Protein AF-A0A9E0Y436-F1 (afdb_monomer_lite)

Secondary structure (DSSP, 8-state):
--S--HHHHHHHHHHHHHHHHHH-TTSPPEEEE-S-EEHHHHTTPBPPHHHHHHTTPPP---B--GGGGB-TTTTT-GGGB-TTS-EETTEESEEPBPTTSHHHHHHHHHHHHHHHHHT--EEEETTGGGTSTT-TT-HHHHHHHHHHHHHHHHHSSSS--EEEEB-SS--EETTEES-SSEEEE---EEES---TT--EEE--SSSSGGGS-TTTPPPEE-TTS-EESS--EEEE-------S-GGGTTS--SSSSBTTB-HHHHHHHS-HHHHHHHHHHHHHHHHHH-TTEEE-PPP-

Structure (mmCIF, N/CA/C/O backbone):
data_AF-A0A9E0Y436-F1
#
_entry.id   AF-A0A9E0Y436-F1
#
loop_
_atom_site.group_PDB
_atom_site.id
_atom_site.type_symbol
_atom_site.label_atom_id
_atom_site.label_alt_id
_atom_site.label_comp_id
_atom_site.label_asym_id
_atom_site.label_entity_id
_atom_site.label_seq_id
_atom_site.pdbx_PDB_ins_code
_atom_site.Cartn_x
_atom_site.Cartn_y
_atom_site.Cartn_z
_atom_site.occupancy
_atom_site.B_iso_or_equiv
_atom_site.auth_seq_id
_atom_site.auth_comp_id
_atom_site.auth_asym_id
_atom_site.auth_atom_id
_atom_site.pdbx_PDB_model_num
ATOM 1 N N . MET A 1 1 ? 1.133 8.976 0.990 1.00 47.53 1 MET A N 1
ATOM 2 C CA . MET A 1 1 ? -0.250 9.428 0.713 1.00 47.53 1 MET A CA 1
ATOM 3 C C . MET A 1 1 ? 0.066 10.859 0.458 1.00 47.53 1 MET A C 1
ATOM 5 O O . MET A 1 1 ? 0.474 11.542 1.379 1.00 47.53 1 MET A O 1
ATOM 9 N N . GLY A 1 2 ? 0.263 11.156 -0.822 1.00 42.97 2 GLY A N 1
ATOM 10 C CA . GLY A 1 2 ? 1.186 12.197 -1.239 1.00 42.97 2 GLY A CA 1
ATOM 11 C C . GLY A 1 2 ? 0.485 13.391 -1.807 1.00 42.97 2 GLY A C 1
ATOM 12 O O . GLY A 1 2 ? 0.106 13.324 -2.963 1.00 42.97 2 GLY A O 1
ATOM 13 N N . ALA A 1 3 ? 0.341 14.458 -1.025 1.00 50.81 3 ALA A N 1
ATOM 14 C CA . ALA A 1 3 ? -0.013 15.783 -1.532 1.00 50.81 3 ALA A CA 1
ATOM 15 C C . ALA A 1 3 ? -1.307 15.862 -2.376 1.00 50.81 3 ALA A C 1
ATOM 17 O O . ALA A 1 3 ? -1.476 16.797 -3.159 1.00 50.81 3 ALA A O 1
ATOM 18 N N . TRP A 1 4 ? -2.226 14.901 -2.244 1.00 56.62 4 TRP A N 1
ATOM 19 C CA . TRP A 1 4 ? -3.527 14.970 -2.903 1.00 56.62 4 TRP A CA 1
ATOM 20 C C . TRP A 1 4 ? -4.485 15.744 -2.008 1.00 56.62 4 TRP A C 1
ATOM 22 O O . TRP A 1 4 ? -4.639 15.391 -0.843 1.00 56.62 4 TRP A O 1
ATOM 32 N N . ASP A 1 5 ? -5.164 16.744 -2.566 1.00 69.50 5 ASP A N 1
ATOM 33 C CA . ASP A 1 5 ? -6.291 17.406 -1.907 1.00 69.50 5 ASP A CA 1
ATOM 34 C C . ASP A 1 5 ? -7.357 16.347 -1.569 1.00 69.50 5 ASP A C 1
ATOM 36 O O . ASP A 1 5 ? -8.062 15.841 -2.448 1.00 69.50 5 ASP A O 1
ATOM 40 N N . TRP A 1 6 ? -7.384 15.910 -0.309 1.00 74.50 6 TRP A N 1
ATOM 41 C CA . TRP A 1 6 ? -8.029 14.660 0.092 1.00 74.50 6 TRP A CA 1
ATOM 42 C C . TRP A 1 6 ? -9.540 14.635 -0.157 1.00 74.50 6 TRP A C 1
ATOM 44 O O . TRP A 1 6 ? -10.012 13.624 -0.674 1.00 74.50 6 TRP A O 1
ATOM 54 N N . PRO A 1 7 ? -10.317 15.712 0.074 1.00 80.00 7 PRO A N 1
ATOM 55 C CA . PRO A 1 7 ? -11.718 15.759 -0.337 1.00 80.00 7 PRO A CA 1
ATOM 56 C C . PRO A 1 7 ? -11.894 15.572 -1.851 1.00 80.00 7 PRO A C 1
ATOM 58 O O . PRO A 1 7 ? -12.787 14.842 -2.283 1.00 80.00 7 PRO A O 1
ATOM 61 N N . ILE A 1 8 ? -11.027 16.169 -2.678 1.00 84.31 8 ILE A N 1
ATOM 62 C CA . ILE A 1 8 ? -11.066 15.979 -4.137 1.00 84.31 8 ILE A CA 1
ATOM 63 C C . ILE A 1 8 ? -10.710 14.534 -4.499 1.00 84.31 8 ILE A C 1
ATOM 65 O O . ILE A 1 8 ? -11.376 13.927 -5.341 1.00 84.31 8 ILE A O 1
ATOM 69 N N . HIS A 1 9 ? -9.681 13.972 -3.867 1.00 84.94 9 HIS A N 1
ATOM 70 C CA . HIS A 1 9 ? -9.259 12.594 -4.091 1.00 84.94 9 HIS A CA 1
ATOM 71 C C . HIS A 1 9 ? -10.360 11.598 -3.718 1.00 84.94 9 HIS A C 1
ATOM 73 O O . HIS A 1 9 ? -10.737 10.782 -4.554 1.00 84.94 9 HIS A O 1
ATOM 79 N N . LEU A 1 10 ? -10.940 11.715 -2.521 1.00 87.25 10 LEU A N 1
ATOM 80 C CA . LEU A 1 10 ? -12.038 10.867 -2.059 1.00 87.25 10 LEU A CA 1
ATOM 81 C C . LEU A 1 10 ? -13.260 10.956 -2.980 1.00 87.25 10 LEU A C 1
ATOM 83 O O . LEU A 1 10 ? -13.841 9.926 -3.316 1.00 87.25 10 LEU A O 1
ATOM 87 N N . ASN A 1 11 ? -13.613 12.152 -3.459 1.00 90.06 11 ASN A N 1
ATOM 88 C CA . ASN A 1 11 ? -14.704 12.315 -4.423 1.00 90.06 11 ASN A CA 1
ATOM 89 C C . ASN A 1 11 ? -14.417 11.598 -5.752 1.00 90.06 11 ASN A C 1
ATOM 91 O O . ASN A 1 11 ? -15.298 10.931 -6.299 1.00 90.06 11 ASN A O 1
ATOM 95 N N . ARG A 1 12 ? -13.181 11.690 -6.261 1.00 91.38 12 ARG A N 1
ATOM 96 C CA . ARG A 1 12 ? -12.756 10.959 -7.468 1.00 91.38 12 ARG A CA 1
ATOM 97 C C . ARG A 1 12 ? -12.755 9.450 -7.246 1.00 91.38 12 ARG A C 1
ATOM 99 O O . ARG A 1 12 ? -13.218 8.722 -8.121 1.00 91.38 12 ARG A O 1
ATOM 106 N N . CYS A 1 13 ? -12.276 8.984 -6.093 1.00 92.88 13 CYS A N 1
ATOM 107 C CA . CYS A 1 13 ? -12.312 7.575 -5.712 1.00 92.88 13 CYS A CA 1
ATOM 108 C C . CYS A 1 13 ? -13.748 7.062 -5.678 1.00 92.88 13 CYS A C 1
ATOM 110 O O . CYS A 1 13 ? -14.044 6.079 -6.344 1.00 92.88 13 CYS A O 1
ATOM 112 N N . HIS A 1 14 ? -14.652 7.759 -4.990 1.00 94.31 14 HIS A N 1
ATOM 113 C CA . HIS A 1 14 ? -16.054 7.366 -4.906 1.00 94.31 14 HIS A CA 1
ATOM 114 C C . HIS A 1 14 ? -16.711 7.269 -6.292 1.00 94.31 14 HIS A C 1
ATOM 116 O O . HIS A 1 14 ? -17.355 6.265 -6.591 1.00 94.31 14 HIS A O 1
ATOM 122 N N . ALA A 1 15 ? -16.503 8.262 -7.166 1.00 95.69 15 ALA A N 1
ATOM 123 C CA . ALA A 1 15 ? -17.005 8.216 -8.540 1.00 95.69 15 ALA A CA 1
ATOM 124 C C . ALA A 1 15 ? -16.418 7.033 -9.332 1.00 95.69 15 ALA A C 1
ATOM 126 O O . ALA A 1 15 ? -17.161 6.259 -9.926 1.00 95.69 15 ALA A O 1
ATOM 127 N N . THR A 1 16 ? -15.098 6.838 -9.266 1.00 95.44 16 THR A N 1
ATOM 128 C CA . THR A 1 16 ? -14.396 5.768 -9.994 1.00 95.44 16 THR A CA 1
ATOM 129 C C . THR A 1 16 ? -14.838 4.381 -9.534 1.00 95.44 16 THR A C 1
ATOM 131 O O . THR A 1 16 ? -15.126 3.517 -10.358 1.00 95.44 16 THR A O 1
ATOM 134 N N . VAL A 1 17 ? -14.920 4.156 -8.219 1.00 96.44 17 VAL A N 1
ATOM 135 C CA . VAL A 1 17 ? -15.361 2.874 -7.655 1.00 96.44 17 VAL A CA 1
ATOM 136 C C . VAL A 1 17 ? -16.798 2.598 -8.082 1.00 96.44 17 VAL A C 1
ATOM 138 O O . VAL A 1 17 ? -17.089 1.500 -8.551 1.00 96.44 17 VAL A O 1
ATOM 141 N N . LYS A 1 18 ? -17.681 3.599 -7.993 1.00 96.06 18 LYS A N 1
ATOM 142 C CA . LYS A 1 18 ? -19.068 3.480 -8.445 1.00 96.06 18 LYS A CA 1
ATOM 143 C C . LYS A 1 18 ? -19.150 3.085 -9.921 1.00 96.06 18 LYS A C 1
ATOM 145 O O . LYS A 1 18 ? -19.869 2.142 -10.240 1.00 96.06 18 LYS A O 1
ATOM 150 N N . ASP A 1 19 ? -18.413 3.760 -10.798 1.00 97.00 19 ASP A N 1
ATOM 151 C CA . ASP A 1 19 ? -18.440 3.490 -12.238 1.00 97.00 19 ASP A CA 1
ATOM 152 C C . ASP A 1 19 ? -17.922 2.079 -12.558 1.00 97.00 19 ASP A C 1
ATOM 154 O O . ASP A 1 19 ? -18.571 1.339 -13.297 1.00 97.00 19 ASP A O 1
ATOM 158 N N . ILE A 1 20 ? -16.818 1.652 -11.929 1.00 95.81 20 ILE A N 1
ATOM 159 C CA . ILE A 1 20 ? -16.293 0.284 -12.074 1.00 95.81 20 ILE A CA 1
ATOM 160 C C . ILE A 1 20 ? -17.335 -0.746 -11.625 1.00 95.81 20 ILE A C 1
ATOM 162 O O . ILE A 1 20 ? -17.579 -1.724 -12.329 1.00 95.81 20 ILE A O 1
ATOM 166 N N . LYS A 1 21 ? -17.981 -0.523 -10.475 1.00 94.62 21 LYS A N 1
ATOM 167 C CA . LYS A 1 21 ? -18.985 -1.446 -9.926 1.00 94.62 21 LYS A CA 1
ATOM 168 C C . LYS A 1 21 ? -20.271 -1.504 -10.754 1.00 94.62 21 LYS A C 1
ATOM 170 O O . LYS A 1 21 ? -20.936 -2.537 -10.733 1.00 94.62 21 LYS A O 1
ATOM 175 N N . ILE A 1 22 ? -20.618 -0.434 -11.474 1.00 95.88 22 ILE A N 1
ATOM 176 C CA . ILE A 1 22 ? -21.723 -0.424 -12.447 1.00 95.88 22 ILE A CA 1
ATOM 177 C C . ILE A 1 22 ? -21.366 -1.254 -13.683 1.00 95.88 22 ILE A C 1
ATOM 179 O O . ILE A 1 22 ? -22.223 -1.981 -14.181 1.00 95.88 22 ILE A O 1
ATOM 183 N N . ILE A 1 23 ? -20.125 -1.151 -14.171 1.00 96.38 23 ILE A N 1
ATOM 184 C CA . ILE A 1 23 ? -19.646 -1.923 -15.328 1.00 96.38 23 ILE A CA 1
ATOM 185 C C . ILE A 1 23 ? -19.640 -3.418 -15.003 1.00 96.38 23 ILE A C 1
ATOM 187 O O . ILE A 1 23 ? -20.195 -4.217 -15.754 1.00 96.38 23 ILE A O 1
ATOM 191 N N . ASP A 1 24 ? -19.014 -3.789 -13.888 1.00 96.00 24 ASP A N 1
ATOM 192 C CA . ASP A 1 24 ? -18.963 -5.164 -13.412 1.00 96.00 24 ASP A CA 1
ATOM 193 C C . ASP A 1 24 ? -18.739 -5.178 -11.895 1.00 96.00 24 ASP A C 1
ATOM 195 O O . ASP A 1 24 ? -17.654 -4.893 -11.377 1.00 96.00 24 ASP A O 1
ATOM 199 N N . SER A 1 25 ? -19.787 -5.550 -11.162 1.00 94.38 25 SER A N 1
ATOM 200 C CA . SER A 1 25 ? -19.757 -5.619 -9.700 1.00 94.38 25 SER A CA 1
ATOM 201 C C . SER A 1 25 ? -18.799 -6.690 -9.165 1.00 94.38 25 SER A C 1
ATOM 203 O O . SER A 1 25 ? -18.423 -6.641 -7.987 1.00 94.38 25 SER A O 1
ATOM 205 N N . SER A 1 26 ? -18.358 -7.623 -10.019 1.00 95.62 26 SER A N 1
ATOM 206 C CA . SER A 1 26 ? -17.402 -8.668 -9.673 1.00 95.62 26 SER A CA 1
ATOM 207 C C . SER A 1 26 ? -15.951 -8.184 -9.612 1.00 95.62 26 SER A C 1
ATOM 209 O O . SER A 1 26 ? -15.150 -8.811 -8.908 1.00 95.62 26 SER A O 1
ATOM 211 N N . ILE A 1 27 ? -15.623 -7.052 -10.251 1.00 95.81 27 ILE A N 1
ATOM 212 C CA . ILE A 1 27 ? -14.279 -6.461 -10.232 1.00 95.81 27 ILE A CA 1
ATOM 213 C C . ILE A 1 27 ? -13.914 -6.050 -8.807 1.00 95.81 27 ILE A C 1
ATOM 215 O O . ILE A 1 27 ? -14.621 -5.272 -8.167 1.00 95.81 27 ILE A O 1
ATOM 219 N N . VAL A 1 28 ? -12.776 -6.538 -8.315 1.00 95.69 28 VAL A N 1
ATOM 220 C CA . VAL A 1 28 ? -12.199 -6.100 -7.039 1.00 95.69 28 VAL A CA 1
ATOM 221 C C . VAL A 1 28 ? -11.506 -4.759 -7.252 1.00 95.69 28 VAL A C 1
ATOM 223 O O . VAL A 1 28 ? -10.552 -4.668 -8.022 1.00 95.69 28 VAL A O 1
ATOM 226 N N . VAL A 1 29 ? -11.972 -3.723 -6.555 1.00 96.56 29 VAL A N 1
ATOM 227 C CA . VAL A 1 29 ? -11.325 -2.405 -6.563 1.00 96.56 29 VAL A CA 1
ATOM 228 C C . VAL A 1 29 ? -10.420 -2.285 -5.346 1.00 96.56 29 VAL A C 1
ATOM 230 O O . VAL A 1 29 ? -10.851 -2.536 -4.218 1.00 96.56 29 VAL A O 1
ATOM 233 N N . GLN A 1 30 ? -9.165 -1.915 -5.589 1.00 95.62 30 GLN A N 1
ATOM 234 C CA . GLN A 1 30 ? -8.140 -1.782 -4.566 1.00 95.62 30 GLN A CA 1
ATOM 235 C C . GLN A 1 30 ? -7.858 -0.308 -4.273 1.00 95.62 30 GLN A C 1
ATOM 237 O O . GLN A 1 30 ? -7.484 0.450 -5.166 1.00 95.62 30 GLN A O 1
ATOM 242 N N . ALA A 1 31 ? -8.008 0.083 -3.012 1.00 95.38 31 ALA A N 1
ATOM 243 C CA . ALA A 1 31 ? -7.533 1.361 -2.502 1.00 95.38 31 ALA A CA 1
ATOM 244 C C . ALA A 1 31 ? -6.102 1.240 -1.965 1.00 95.38 31 ALA A C 1
ATOM 246 O O . ALA A 1 31 ? -5.638 0.144 -1.647 1.00 95.38 31 ALA A O 1
ATOM 247 N N . ALA A 1 32 ? -5.417 2.373 -1.808 1.00 92.25 32 ALA A N 1
ATOM 248 C CA . ALA A 1 32 ? -4.095 2.428 -1.201 1.00 92.25 32 ALA A CA 1
ATOM 249 C C . ALA A 1 32 ? -4.064 3.416 -0.031 1.00 92.25 32 ALA A C 1
ATOM 251 O O . ALA A 1 32 ? -4.413 4.588 -0.173 1.00 92.25 32 ALA A O 1
ATOM 252 N N . VAL A 1 33 ? -3.584 2.940 1.114 1.00 92.94 33 VAL A N 1
ATOM 253 C CA . VAL A 1 33 ? -3.170 3.761 2.248 1.00 92.94 33 VAL A CA 1
ATOM 254 C C . VAL A 1 33 ? -1.650 3.723 2.311 1.00 92.94 33 VAL A C 1
ATOM 256 O O . VAL A 1 33 ? -1.028 2.668 2.286 1.00 92.94 33 VAL A O 1
ATOM 259 N N . ASN A 1 34 ? -1.029 4.890 2.325 1.00 90.31 34 ASN A N 1
ATOM 260 C CA . ASN A 1 34 ? 0.403 5.004 2.113 1.00 90.31 34 ASN A CA 1
ATOM 261 C C . ASN A 1 34 ? 1.185 5.224 3.416 1.00 90.31 34 ASN A C 1
ATOM 263 O O . ASN A 1 34 ? 0.632 5.608 4.446 1.00 90.31 34 ASN A O 1
ATOM 267 N N . GLU A 1 35 ? 2.494 5.043 3.317 1.00 91.19 35 GLU A N 1
ATOM 268 C CA . GLU A 1 35 ? 3.487 5.042 4.393 1.00 91.19 35 GLU A CA 1
ATOM 269 C C . GLU A 1 35 ? 3.913 6.405 4.930 1.00 91.19 35 GLU A C 1
ATOM 271 O O . GLU A 1 35 ? 4.657 6.482 5.903 1.00 91.19 35 GLU A O 1
ATOM 276 N N . TYR A 1 36 ? 3.457 7.475 4.293 1.00 91.00 36 TYR A N 1
ATOM 277 C CA . TYR A 1 36 ? 3.706 8.835 4.737 1.00 91.00 36 TYR A CA 1
ATOM 278 C C . TYR A 1 36 ? 2.441 9.673 4.631 1.00 91.00 36 TYR A C 1
ATOM 280 O O . TYR A 1 36 ? 1.573 9.414 3.783 1.00 91.00 36 TYR A O 1
ATOM 288 N N . ILE A 1 37 ? 2.381 10.690 5.479 1.00 91.12 37 ILE A N 1
ATOM 289 C CA . ILE A 1 37 ? 1.275 11.633 5.617 1.00 91.12 37 ILE A CA 1
ATOM 290 C C . ILE A 1 37 ? 1.817 13.055 5.687 1.00 91.12 37 ILE A C 1
ATOM 292 O O . ILE A 1 37 ? 2.925 13.260 6.180 1.00 91.12 37 ILE A O 1
ATOM 296 N N . ASP A 1 38 ? 1.039 14.025 5.215 1.00 90.00 38 ASP A N 1
ATOM 297 C CA . ASP A 1 38 ? 1.392 15.442 5.252 1.00 90.00 38 ASP A CA 1
ATOM 298 C C . ASP A 1 38 ? 0.448 16.254 6.153 1.00 90.00 38 ASP A C 1
ATOM 300 O O . ASP A 1 38 ? -0.719 15.906 6.351 1.00 90.00 38 ASP A O 1
ATOM 304 N N . VAL A 1 39 ? 0.983 17.338 6.716 1.00 87.81 39 VAL A N 1
ATOM 305 C CA . VAL A 1 39 ? 0.306 18.192 7.697 1.00 87.81 39 VAL A CA 1
ATOM 306 C C . VAL A 1 39 ? -0.910 18.903 7.110 1.00 87.81 39 VAL A C 1
ATOM 308 O O . VAL A 1 39 ? -1.907 19.063 7.811 1.00 87.81 39 VAL A O 1
ATOM 311 N N . ALA A 1 40 ? -0.848 19.313 5.838 1.00 84.00 40 ALA A N 1
ATOM 312 C CA . ALA A 1 40 ? -1.929 20.048 5.188 1.00 84.00 40 ALA A CA 1
ATOM 313 C C . ALA A 1 40 ? -3.162 19.156 5.013 1.00 84.00 40 ALA A C 1
ATOM 315 O O . ALA A 1 40 ? -4.285 19.602 5.234 1.00 84.00 40 ALA A O 1
ATOM 316 N N . THR A 1 41 ? -2.940 17.882 4.694 1.00 84.56 41 THR A N 1
ATOM 317 C CA . THR A 1 41 ? -3.985 16.870 4.631 1.00 84.56 41 THR A CA 1
ATOM 318 C C . THR A 1 41 ? -4.477 16.519 6.030 1.00 84.56 41 THR A C 1
ATOM 320 O O . THR A 1 41 ? -5.617 16.821 6.366 1.00 84.56 41 THR A O 1
ATOM 323 N N . VAL A 1 42 ? -3.639 15.908 6.872 1.00 89.75 42 VAL A N 1
ATOM 324 C CA . VAL A 1 42 ? -4.087 15.245 8.111 1.00 89.75 42 VAL A CA 1
ATOM 325 C C . VAL A 1 42 ? -4.744 16.210 9.088 1.00 89.75 42 VAL A C 1
ATOM 327 O O . VAL A 1 42 ? -5.848 15.942 9.560 1.00 89.75 42 VAL A O 1
ATOM 330 N N . ASN A 1 43 ? -4.121 17.361 9.342 1.00 90.50 43 ASN A N 1
ATOM 331 C CA . ASN A 1 43 ? -4.610 18.288 10.361 1.00 90.50 43 ASN A CA 1
ATOM 332 C C . ASN A 1 43 ? -5.882 19.040 9.936 1.00 90.50 43 ASN A C 1
ATOM 334 O O . ASN A 1 43 ? -6.459 19.756 10.752 1.00 90.50 43 ASN A O 1
ATOM 338 N N . SER A 1 44 ? -6.324 18.888 8.683 1.00 89.19 44 SER A N 1
ATOM 339 C CA . SER A 1 44 ? -7.585 19.455 8.193 1.00 89.19 44 SER A CA 1
ATOM 340 C C . SER A 1 44 ? -8.802 18.548 8.430 1.00 89.19 44 SER A C 1
ATOM 342 O O . SER A 1 44 ? -9.936 19.010 8.300 1.00 89.19 44 SER A O 1
ATOM 344 N N . PHE A 1 45 ? -8.599 17.273 8.792 1.00 90.69 45 PHE A N 1
ATOM 345 C CA . PHE A 1 45 ? -9.692 16.315 8.985 1.00 90.69 45 PHE A CA 1
ATOM 346 C C . PHE A 1 45 ? -10.139 16.237 10.432 1.00 90.69 45 PHE A C 1
ATOM 348 O O . PHE A 1 45 ? -9.366 15.859 11.309 1.00 90.69 45 PHE A O 1
ATOM 355 N N . ASP A 1 46 ? -11.426 16.502 10.659 1.00 94.69 46 ASP A N 1
ATOM 356 C CA . ASP A 1 46 ? -12.115 16.087 11.877 1.00 94.69 46 ASP A CA 1
ATOM 357 C C . ASP A 1 46 ? -12.043 14.570 12.046 1.00 94.69 46 ASP A C 1
ATOM 359 O O . ASP A 1 46 ? -12.227 13.813 11.092 1.00 94.69 46 ASP A O 1
ATOM 363 N N . ILE A 1 47 ? -11.833 14.131 13.284 1.00 97.25 47 ILE A N 1
ATOM 364 C CA . ILE A 1 47 ? -11.973 12.724 13.643 1.00 97.25 47 ILE A CA 1
ATOM 365 C C . ILE A 1 47 ? -13.466 12.428 13.841 1.00 97.25 47 ILE A C 1
ATOM 367 O O . ILE A 1 47 ? -14.077 12.983 14.760 1.00 97.25 47 ILE A O 1
ATOM 371 N N . PRO A 1 48 ? -14.078 11.544 13.036 1.00 97.06 48 PRO A N 1
ATOM 372 C CA . PRO A 1 48 ? -15.486 11.207 13.206 1.00 97.06 48 PRO A CA 1
ATOM 373 C C . PRO A 1 48 ? -15.756 10.452 14.516 1.00 97.06 48 PRO A C 1
ATOM 375 O O . PRO A 1 48 ? -14.937 9.647 14.962 1.00 97.06 48 PRO A O 1
ATOM 378 N N . ASP A 1 49 ? -16.952 10.624 15.086 1.00 98.25 49 ASP A N 1
ATOM 379 C CA . ASP A 1 49 ? -17.388 9.949 16.324 1.00 98.25 49 ASP A CA 1
ATOM 380 C C . ASP A 1 49 ? -17.222 8.418 16.274 1.00 98.25 49 ASP A C 1
ATOM 382 O O . ASP A 1 49 ? -16.700 7.803 17.204 1.00 98.25 49 ASP A O 1
ATOM 386 N N . TYR A 1 50 ? -17.547 7.786 15.139 1.00 97.94 50 TYR A N 1
ATOM 387 C CA . TYR A 1 50 ? -17.413 6.331 15.000 1.00 97.94 50 TYR A CA 1
ATOM 388 C C . TYR A 1 50 ? -15.964 5.835 15.148 1.00 97.94 50 TYR A C 1
ATOM 390 O O . TYR A 1 50 ? -15.755 4.690 15.549 1.00 97.94 50 TYR A O 1
ATOM 398 N N . VAL A 1 51 ? -14.969 6.682 14.856 1.00 98.50 51 VAL A N 1
ATOM 399 C CA . VAL A 1 51 ? -13.555 6.350 15.055 1.00 98.50 51 VAL A CA 1
ATOM 400 C C . VAL A 1 51 ? -13.232 6.366 16.547 1.00 98.50 51 VAL A C 1
ATOM 402 O O . VAL A 1 51 ? -12.650 5.410 17.044 1.00 98.50 51 VAL A O 1
ATOM 405 N N . PHE A 1 52 ? -13.673 7.374 17.306 1.00 98.56 52 PHE A N 1
ATOM 406 C CA . PHE A 1 52 ? -13.522 7.359 18.769 1.00 98.56 52 PHE A CA 1
ATOM 407 C C . PHE A 1 52 ? -14.190 6.130 19.392 1.00 98.56 52 PHE A C 1
ATOM 409 O O . PHE A 1 52 ? -13.577 5.445 20.213 1.00 98.56 52 PHE A O 1
ATOM 416 N N . LYS A 1 53 ? -15.408 5.807 18.945 1.00 98.25 53 LYS A N 1
ATOM 417 C CA . LYS A 1 53 ? -16.164 4.645 19.418 1.00 98.25 53 LYS A CA 1
ATOM 418 C C . LYS A 1 53 ? -15.423 3.326 19.187 1.00 98.25 53 LYS A C 1
ATOM 420 O O . LYS A 1 53 ? -15.347 2.521 20.113 1.00 98.25 53 LYS A O 1
ATOM 425 N N . GLU A 1 54 ? -14.851 3.111 18.000 1.00 98.50 54 GLU A N 1
ATOM 426 C CA . GLU A 1 54 ? -14.061 1.907 17.697 1.00 98.50 54 GLU A CA 1
ATOM 427 C C . GLU A 1 54 ? -12.897 1.733 18.686 1.00 98.50 54 GLU A C 1
ATOM 429 O O . GLU A 1 54 ? -12.644 0.642 19.205 1.00 98.50 54 GLU A O 1
ATOM 434 N N . PHE A 1 55 ? -12.214 2.831 19.008 1.00 98.38 55 PHE A N 1
ATOM 435 C CA . PHE A 1 55 ? -11.078 2.832 19.927 1.00 98.38 55 PHE A CA 1
ATOM 436 C C . PHE A 1 55 ? -11.482 2.969 21.404 1.00 98.38 55 PHE A C 1
ATOM 438 O O . PHE A 1 55 ? -10.609 3.090 22.260 1.00 98.38 55 PHE A O 1
ATOM 445 N N . SER A 1 56 ? -12.781 2.880 21.725 1.00 98.12 56 SER A N 1
ATOM 446 C CA . SER A 1 56 ? -13.315 3.003 23.093 1.00 98.12 56 SER A CA 1
ATOM 447 C C . SER A 1 56 ? -12.911 4.310 23.788 1.00 98.12 56 SER A C 1
ATOM 449 O O . SER A 1 56 ? -12.658 4.344 24.992 1.00 98.12 56 SER A O 1
ATOM 451 N N . LEU A 1 57 ? -12.843 5.394 23.018 1.00 98.00 57 LEU A N 1
ATOM 452 C CA . LEU A 1 57 ? -12.510 6.733 23.489 1.00 98.00 57 LEU A CA 1
ATOM 453 C C . LEU A 1 57 ? -13.775 7.595 23.588 1.00 98.00 57 LEU A C 1
ATOM 455 O O . LEU A 1 57 ? -14.690 7.437 22.776 1.00 98.00 57 LEU A O 1
ATOM 459 N N . PRO A 1 58 ? -13.836 8.551 24.531 1.00 97.50 58 PRO A N 1
ATOM 460 C CA . PRO A 1 58 ? -14.877 9.568 24.516 1.00 97.50 58 PRO A CA 1
ATOM 461 C C . PRO A 1 58 ? -14.723 10.464 23.281 1.00 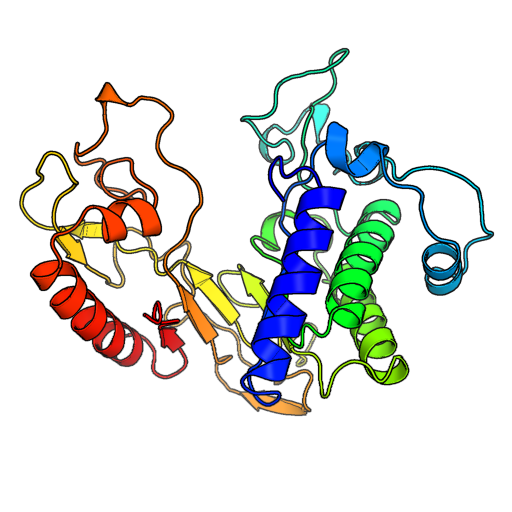97.50 58 PRO A C 1
ATOM 463 O O . PRO A 1 58 ? -13.613 10.881 22.936 1.00 97.50 58 PRO A O 1
ATOM 466 N N . TYR A 1 59 ? -15.842 10.791 22.635 1.00 97.81 59 TYR A N 1
ATOM 467 C CA . TYR A 1 59 ? -15.840 11.718 21.510 1.00 97.81 59 TYR A CA 1
ATOM 468 C C . TYR A 1 59 ? -15.352 13.104 21.935 1.00 97.81 59 TYR A C 1
ATOM 470 O O . TYR A 1 59 ? -15.817 13.678 22.921 1.00 97.81 59 TYR A O 1
ATOM 478 N N . THR A 1 60 ? -14.442 13.663 21.141 1.00 96.44 60 THR A N 1
ATOM 479 C CA . THR A 1 60 ? -14.013 15.058 21.247 1.00 96.44 60 THR A CA 1
ATOM 480 C C . THR A 1 60 ? -13.977 15.665 19.853 1.00 96.44 60 THR A C 1
ATOM 482 O O . THR A 1 60 ? -13.423 15.071 18.930 1.00 96.44 60 THR A O 1
ATOM 485 N N . LYS A 1 61 ? -14.561 16.857 19.683 1.00 96.81 61 LYS A N 1
ATOM 486 C CA . LYS A 1 61 ? -14.512 17.565 18.401 1.00 96.81 61 LYS A CA 1
ATOM 487 C C . LYS A 1 61 ? -13.110 18.141 18.201 1.00 96.81 61 LYS A C 1
ATOM 489 O O . LYS A 1 61 ? -12.790 19.192 18.754 1.00 96.81 61 LYS A O 1
ATOM 494 N N . ARG A 1 62 ? -12.281 17.427 17.444 1.00 97.06 62 ARG A N 1
ATOM 495 C CA . ARG A 1 62 ? -10.915 17.822 17.092 1.00 97.06 62 ARG A CA 1
ATOM 496 C C . ARG A 1 62 ? -10.506 17.228 15.751 1.00 97.06 62 ARG A C 1
ATOM 498 O O . ARG A 1 62 ? -11.060 16.215 15.319 1.00 97.06 62 ARG A O 1
ATOM 505 N N . HIS A 1 63 ? -9.465 17.810 15.172 1.00 96.62 63 HIS A N 1
ATOM 506 C CA . HIS A 1 63 ? -8.791 17.233 14.023 1.00 96.62 63 HIS A CA 1
ATOM 507 C C . HIS A 1 63 ? -7.813 16.126 14.425 1.00 96.62 63 HIS A C 1
ATOM 509 O O . HIS A 1 63 ? -7.433 15.996 15.602 1.00 96.62 63 HIS A O 1
ATOM 515 N N . PHE A 1 64 ? -7.409 15.339 13.432 1.00 96.75 64 PHE A N 1
ATOM 516 C CA . PHE A 1 64 ? -6.209 14.526 13.540 1.00 96.75 64 PHE A CA 1
ATOM 517 C C . PHE A 1 64 ? -4.977 15.409 13.768 1.00 96.75 64 PHE A C 1
ATOM 519 O O . PHE A 1 64 ? -4.920 16.552 13.317 1.00 96.75 64 PHE A O 1
ATOM 526 N N . ASP A 1 65 ? -3.989 14.873 14.476 1.00 95.56 65 ASP A N 1
ATOM 527 C CA . ASP A 1 65 ? -2.714 15.547 14.720 1.00 95.56 65 ASP A CA 1
ATOM 528 C C . ASP A 1 65 ? -1.562 14.695 14.192 1.00 95.56 65 ASP A C 1
ATOM 530 O O . ASP A 1 65 ? -1.185 13.689 14.797 1.00 95.56 65 ASP A O 1
ATOM 534 N N . ILE A 1 66 ? -0.985 15.115 13.066 1.00 94.12 66 ILE A N 1
ATOM 535 C CA . ILE A 1 66 ? 0.144 14.434 12.427 1.00 94.12 66 ILE A CA 1
ATOM 536 C C . ILE A 1 66 ? 1.301 14.147 13.394 1.00 94.12 66 ILE A C 1
ATOM 538 O O . ILE A 1 66 ? 1.903 13.080 13.320 1.00 94.12 66 ILE A O 1
ATOM 542 N N . TYR A 1 67 ? 1.607 15.038 14.339 1.00 95.00 67 TYR A N 1
ATOM 543 C CA . TYR A 1 67 ? 2.761 14.847 15.221 1.00 95.00 67 TYR A CA 1
ATOM 544 C C . TYR A 1 67 ? 2.482 13.843 16.339 1.00 95.00 67 TYR A C 1
ATOM 546 O O . TYR A 1 67 ? 3.414 13.224 16.845 1.00 95.00 67 TYR A O 1
ATOM 554 N N . LYS A 1 68 ? 1.208 13.593 16.670 1.00 97.19 68 LYS A N 1
ATOM 555 C CA . LYS A 1 68 ? 0.815 12.468 17.538 1.00 97.19 68 LYS A CA 1
ATOM 556 C C . LYS A 1 68 ? 0.901 11.117 16.835 1.00 97.19 68 LYS A C 1
ATOM 558 O O . LYS A 1 68 ? 0.769 10.094 17.496 1.00 97.19 68 LYS A O 1
ATOM 563 N N . MET A 1 69 ? 1.099 11.105 15.518 1.00 97.56 69 MET A N 1
ATOM 564 C CA . MET A 1 69 ? 1.339 9.893 14.737 1.00 97.56 69 MET A CA 1
ATOM 565 C C . MET A 1 69 ? 2.832 9.579 14.591 1.00 97.56 69 MET A C 1
ATOM 567 O O . MET A 1 69 ? 3.173 8.523 14.073 1.00 97.56 69 MET A O 1
ATOM 571 N N . ALA A 1 70 ? 3.731 10.482 14.991 1.00 96.81 70 ALA A N 1
ATOM 572 C CA . ALA A 1 70 ? 5.158 10.363 14.718 1.00 96.81 70 ALA A CA 1
ATOM 573 C C . ALA A 1 70 ? 5.861 9.294 15.566 1.00 96.81 70 ALA A C 1
ATOM 575 O O . ALA A 1 70 ? 5.495 9.045 16.715 1.00 96.81 70 ALA A O 1
ATOM 576 N N . TYR A 1 71 ? 6.945 8.739 15.019 1.00 97.69 71 TYR A N 1
ATOM 577 C CA . TYR A 1 71 ? 7.974 8.079 15.824 1.00 97.69 71 TYR A CA 1
ATOM 578 C C . TYR A 1 71 ? 8.543 9.054 16.856 1.00 97.69 71 TYR A C 1
ATOM 580 O O . TYR A 1 71 ? 8.708 10.234 16.561 1.00 97.69 71 TYR A O 1
ATOM 588 N N . LEU A 1 72 ? 8.895 8.570 18.049 1.00 95.38 72 LEU A N 1
ATOM 589 C CA . LEU A 1 72 ? 9.383 9.429 19.138 1.00 95.38 72 LEU A CA 1
ATOM 590 C C . LEU A 1 72 ? 10.651 10.221 18.771 1.00 95.38 72 LEU A C 1
ATOM 592 O O . LEU A 1 72 ? 10.844 11.333 19.256 1.00 95.38 72 LEU A O 1
ATOM 596 N N . ASP A 1 73 ? 11.504 9.667 17.911 1.00 95.00 73 ASP A N 1
ATOM 597 C CA . ASP A 1 73 ? 12.773 10.243 17.466 1.00 95.00 73 ASP A CA 1
ATOM 598 C C . ASP A 1 73 ? 12.687 10.962 16.109 1.00 95.00 73 ASP A C 1
ATOM 600 O O . ASP A 1 73 ? 13.718 11.352 15.568 1.00 95.00 73 ASP A O 1
ATOM 604 N N . PHE A 1 74 ? 11.491 11.213 15.559 1.00 94.19 74 PHE A N 1
ATOM 605 C CA . PHE A 1 74 ? 11.348 11.768 14.202 1.00 94.19 74 PHE A CA 1
ATOM 606 C C . PHE A 1 74 ? 12.069 13.109 13.970 1.00 94.19 74 PHE A C 1
ATOM 608 O O . PHE A 1 74 ? 12.477 13.407 12.851 1.00 94.19 74 PHE A O 1
ATOM 615 N N . MET A 1 75 ? 12.269 13.914 15.018 1.00 91.75 75 MET A N 1
ATOM 616 C CA . MET A 1 75 ? 12.994 15.188 14.926 1.00 91.75 75 MET A CA 1
ATOM 617 C C . MET A 1 75 ? 14.512 15.011 14.781 1.00 91.75 75 MET A C 1
ATOM 619 O O . MET A 1 75 ? 15.174 15.854 14.176 1.00 91.75 75 MET A O 1
ATOM 623 N N . SER A 1 76 ? 15.078 13.936 15.334 1.00 92.12 76 SER A N 1
ATOM 624 C CA . SER A 1 76 ? 16.511 13.617 15.255 1.00 92.12 76 SER A CA 1
ATOM 625 C C . SER A 1 76 ? 16.824 12.533 14.221 1.00 92.12 76 SER A C 1
ATOM 627 O O . SER A 1 76 ? 17.982 12.378 13.831 1.00 92.12 76 SER A O 1
ATOM 629 N N . ASN A 1 77 ? 15.809 11.813 13.741 1.00 93.19 77 ASN A N 1
ATOM 630 C CA . ASN A 1 77 ? 15.937 10.713 12.802 1.00 93.19 77 ASN A CA 1
ATOM 631 C C . ASN A 1 77 ? 15.281 11.044 11.455 1.00 93.19 77 ASN A C 1
ATOM 633 O O . ASN A 1 77 ? 14.085 10.856 11.236 1.00 93.19 77 ASN A O 1
ATOM 637 N N . GLN A 1 78 ? 16.112 11.465 10.499 1.00 88.12 78 GLN A N 1
ATOM 638 C CA . GLN A 1 78 ? 15.676 11.816 9.141 1.00 88.12 78 GLN A CA 1
ATOM 639 C C . GLN A 1 78 ? 15.011 10.655 8.389 1.00 88.12 78 GLN A C 1
ATOM 641 O O . GLN A 1 78 ? 14.303 10.888 7.414 1.00 88.12 78 GLN A O 1
ATOM 646 N N . SER A 1 79 ? 15.199 9.404 8.826 1.00 90.94 79 SER A N 1
ATOM 647 C CA . SER A 1 79 ? 14.522 8.265 8.205 1.00 90.94 79 SER A CA 1
ATOM 648 C C . SER A 1 79 ? 13.026 8.197 8.525 1.00 90.94 79 SER A C 1
ATOM 650 O O . SER A 1 79 ? 12.312 7.514 7.794 1.00 90.94 79 SER A O 1
ATOM 652 N N . HIS A 1 80 ? 12.541 8.915 9.547 1.00 94.00 80 HIS A N 1
ATOM 653 C CA . HIS A 1 80 ? 11.121 8.999 9.934 1.00 94.00 80 HIS A CA 1
ATOM 654 C C . HIS A 1 80 ? 10.409 10.239 9.393 1.00 94.00 80 HIS A C 1
ATOM 656 O O . HIS A 1 80 ? 9.190 10.369 9.509 1.00 94.00 80 HIS A O 1
ATOM 662 N N . VAL A 1 81 ? 11.157 11.129 8.750 1.00 92.12 81 VAL A N 1
ATOM 663 C CA . VAL A 1 81 ? 10.630 12.293 8.043 1.00 92.12 81 VAL A CA 1
ATOM 664 C C . VAL A 1 81 ? 10.562 11.982 6.553 1.00 92.12 81 VAL A C 1
ATOM 666 O O . VAL A 1 81 ? 11.391 11.249 6.009 1.00 92.12 81 VAL A O 1
ATOM 669 N N . TRP A 1 82 ? 9.565 12.533 5.865 1.00 87.00 82 TRP A N 1
ATOM 670 C CA . TRP A 1 82 ? 9.560 12.497 4.410 1.00 87.00 82 TRP A CA 1
ATOM 671 C C . TRP A 1 82 ? 10.475 13.606 3.885 1.00 87.00 82 TRP A C 1
ATOM 673 O O . TRP A 1 82 ? 10.116 14.778 3.915 1.00 87.00 82 TRP A O 1
ATOM 683 N N . SER A 1 83 ? 11.671 13.248 3.418 1.00 71.69 83 SER A N 1
ATOM 684 C CA . SER A 1 83 ? 12.762 14.195 3.127 1.00 71.69 83 SER A CA 1
ATOM 685 C C . SER A 1 83 ? 12.449 15.256 2.065 1.00 71.69 83 SER A C 1
ATOM 687 O O . SER A 1 83 ? 13.098 16.297 2.028 1.00 71.69 83 SER A O 1
ATOM 689 N N . SER A 1 84 ? 11.462 15.018 1.198 1.00 71.25 84 SER A N 1
ATOM 690 C CA . SER A 1 84 ? 11.003 16.007 0.212 1.00 71.25 84 SER A CA 1
ATOM 691 C C . SER A 1 84 ? 10.016 17.026 0.785 1.00 71.25 84 SER A C 1
ATOM 693 O O . SER A 1 84 ? 9.679 17.998 0.111 1.00 71.25 84 SER A O 1
ATOM 695 N N . ALA A 1 85 ? 9.516 16.808 2.000 1.00 71.19 85 ALA A N 1
ATOM 696 C CA . ALA A 1 85 ? 8.609 17.725 2.661 1.00 71.19 85 ALA A CA 1
ATOM 697 C C . ALA A 1 85 ? 9.410 18.826 3.361 1.00 71.19 85 ALA A C 1
ATOM 699 O O . ALA A 1 85 ? 10.315 18.553 4.146 1.00 71.19 85 ALA A O 1
ATOM 700 N N . GLY A 1 86 ? 9.085 20.083 3.053 1.00 84.25 86 GLY A N 1
ATOM 701 C CA . GLY A 1 86 ? 9.684 21.239 3.720 1.00 84.25 86 GLY A CA 1
ATOM 702 C C . GLY A 1 86 ? 9.365 21.294 5.219 1.00 84.25 86 GLY A C 1
ATOM 703 O O . GLY A 1 86 ? 8.734 20.399 5.780 1.00 84.25 86 GLY A O 1
ATOM 704 N N . LEU A 1 87 ? 9.775 22.383 5.865 1.00 88.38 87 LEU A N 1
ATOM 705 C CA . LEU A 1 87 ? 9.477 22.638 7.274 1.00 88.38 87 LEU A CA 1
ATOM 706 C C . LEU A 1 87 ? 8.441 23.759 7.415 1.00 88.38 87 LEU A C 1
ATOM 708 O O . LEU A 1 87 ? 8.482 24.735 6.667 1.00 88.38 87 LEU A O 1
ATOM 712 N N . THR A 1 88 ? 7.583 23.663 8.428 1.00 84.69 88 THR A N 1
ATOM 713 C CA . THR A 1 88 ? 6.710 24.749 8.894 1.00 84.69 88 THR A CA 1
ATOM 714 C C . THR A 1 88 ? 6.951 24.941 10.383 1.00 84.69 88 THR A C 1
ATOM 716 O O . THR A 1 88 ? 6.803 24.003 11.160 1.00 84.69 88 THR A O 1
ATOM 719 N N . ASN A 1 89 ? 7.351 26.147 10.799 1.00 87.38 89 ASN A N 1
ATOM 720 C CA . ASN A 1 89 ? 7.682 26.460 12.199 1.00 87.38 89 ASN A CA 1
ATOM 721 C C . ASN A 1 89 ? 8.711 25.495 12.826 1.00 87.38 89 ASN A C 1
ATOM 723 O O . ASN A 1 89 ? 8.599 25.120 13.988 1.00 87.38 89 ASN A O 1
ATOM 727 N N . GLY A 1 90 ? 9.705 25.072 12.038 1.00 87.44 90 GLY A N 1
ATOM 728 C CA . GLY A 1 90 ? 10.748 24.137 12.477 1.00 87.44 90 GLY A CA 1
ATOM 729 C C . GLY A 1 90 ? 10.316 22.668 12.538 1.00 87.44 90 GLY A C 1
ATOM 730 O O . GLY A 1 90 ? 11.142 21.823 12.864 1.00 87.44 90 GLY A O 1
ATOM 731 N N . MET A 1 91 ? 9.066 22.355 12.190 1.00 89.88 91 MET A N 1
ATOM 732 C CA . MET A 1 91 ? 8.528 20.996 12.192 1.00 89.88 91 MET A CA 1
ATOM 733 C C . MET A 1 91 ? 8.409 20.443 10.762 1.00 89.88 91 MET A C 1
ATOM 735 O O . MET A 1 91 ? 8.080 21.206 9.849 1.00 89.88 91 MET A O 1
ATOM 739 N N . PRO A 1 92 ? 8.646 19.138 10.539 1.00 91.06 92 PRO A N 1
ATOM 740 C CA . PRO A 1 92 ? 8.466 18.518 9.230 1.00 91.06 92 PRO A CA 1
ATOM 741 C C . PRO A 1 92 ? 7.027 18.579 8.709 1.00 91.06 92 PRO A C 1
ATOM 743 O O . PRO A 1 92 ? 6.095 18.191 9.407 1.00 91.06 92 PRO A O 1
ATOM 746 N N . ASN A 1 93 ? 6.849 18.976 7.445 1.00 91.62 93 ASN A N 1
ATOM 747 C CA . ASN A 1 93 ? 5.525 19.028 6.814 1.00 91.62 93 ASN A CA 1
ATOM 748 C C . ASN A 1 93 ? 4.946 17.649 6.494 1.00 91.62 93 ASN A C 1
ATOM 750 O O . ASN A 1 93 ? 3.749 17.550 6.237 1.00 91.62 93 ASN A O 1
ATOM 754 N N . ALA A 1 94 ? 5.768 16.602 6.454 1.00 92.69 94 ALA A N 1
ATOM 755 C CA . ALA A 1 94 ? 5.302 15.244 6.235 1.00 92.69 94 ALA A CA 1
ATOM 756 C C . ALA A 1 94 ? 6.226 14.233 6.923 1.00 92.69 94 ALA A C 1
ATOM 758 O O . ALA A 1 94 ? 7.450 14.394 6.942 1.00 92.69 94 ALA A O 1
ATOM 759 N N . ILE A 1 95 ? 5.631 13.186 7.486 1.00 94.62 95 ILE A N 1
ATOM 760 C CA . ILE A 1 95 ? 6.320 12.166 8.284 1.00 94.62 95 ILE A CA 1
ATOM 761 C C . ILE A 1 95 ? 5.887 10.762 7.865 1.00 94.62 95 ILE A C 1
ATOM 763 O O . ILE A 1 95 ? 4.874 10.586 7.182 1.00 94.62 95 ILE A O 1
ATOM 767 N N . LYS A 1 96 ? 6.628 9.761 8.333 1.00 95.25 96 LYS A N 1
ATOM 768 C CA . LYS A 1 96 ? 6.190 8.365 8.361 1.00 95.25 96 LYS A CA 1
ATOM 769 C C . LYS A 1 96 ? 5.496 8.098 9.701 1.00 95.25 96 LYS A C 1
ATOM 771 O O . LYS A 1 96 ? 6.143 8.275 10.735 1.00 95.25 96 LYS A O 1
ATOM 776 N N . PRO A 1 97 ? 4.208 7.714 9.715 1.00 96.44 97 PRO A N 1
ATOM 777 C CA . PRO A 1 97 ? 3.510 7.391 10.955 1.00 96.44 97 PRO A CA 1
ATOM 778 C C . PRO A 1 97 ? 4.114 6.175 11.648 1.00 96.44 97 PRO A C 1
ATOM 780 O O . PRO A 1 97 ? 4.512 5.224 10.987 1.00 96.44 97 PRO A O 1
ATOM 783 N N . ASP A 1 98 ? 4.098 6.166 12.970 1.00 98.12 98 ASP A N 1
ATOM 784 C CA . ASP A 1 98 ? 4.373 5.010 13.811 1.00 98.12 98 ASP A CA 1
ATOM 785 C C . ASP A 1 98 ? 3.043 4.363 14.215 1.00 98.12 98 ASP A C 1
ATOM 787 O O . ASP A 1 98 ? 2.225 4.977 14.905 1.00 98.12 98 ASP A O 1
ATOM 791 N N . ILE A 1 99 ? 2.804 3.119 13.793 1.00 98.31 99 ILE A N 1
ATOM 792 C CA . ILE A 1 99 ? 1.557 2.393 14.083 1.00 98.31 99 ILE A CA 1
ATOM 793 C C . ILE A 1 99 ? 1.325 2.148 15.576 1.00 98.31 99 ILE A C 1
ATOM 795 O O . ILE A 1 99 ? 0.195 1.868 15.976 1.00 98.31 99 ILE A O 1
ATOM 799 N N . THR A 1 100 ? 2.366 2.226 16.409 1.00 98.56 100 THR A N 1
ATOM 800 C CA . THR A 1 100 ? 2.216 2.057 17.859 1.00 98.56 100 THR A CA 1
ATOM 801 C C . THR A 1 100 ? 1.493 3.247 18.492 1.00 98.56 100 THR A C 1
ATOM 803 O O . THR A 1 100 ? 0.845 3.094 19.531 1.00 98.56 100 THR A O 1
ATOM 806 N N . GLN A 1 101 ? 1.495 4.407 17.827 1.00 98.56 101 GLN A N 1
ATOM 807 C CA . GLN A 1 101 ? 0.737 5.575 18.255 1.00 98.56 101 GLN A CA 1
ATOM 808 C C . GLN A 1 101 ? -0.760 5.383 17.990 1.00 98.56 101 GLN A C 1
ATOM 810 O O . GLN A 1 101 ? -1.189 4.957 16.914 1.00 98.56 101 GLN A O 1
ATOM 815 N N . LEU A 1 102 ? -1.585 5.738 18.977 1.00 98.50 102 LEU A N 1
ATOM 816 C CA . LEU A 1 102 ? -3.045 5.643 18.880 1.00 98.50 102 LEU A CA 1
ATOM 817 C C . LEU A 1 102 ? -3.599 6.495 17.730 1.00 98.50 102 LEU A C 1
ATOM 819 O O . LEU A 1 102 ? -4.486 6.053 17.004 1.00 98.50 102 LEU A O 1
ATOM 823 N N . GLU A 1 103 ? -3.047 7.693 17.541 1.00 98.38 103 GLU A N 1
ATOM 824 C CA . GLU A 1 103 ? -3.473 8.609 16.485 1.00 98.38 103 GLU A CA 1
ATOM 825 C C . GLU A 1 103 ? -3.257 7.997 15.088 1.00 98.38 103 GLU A C 1
ATOM 827 O O . GLU A 1 103 ? -4.145 8.079 14.238 1.00 98.38 103 GLU A O 1
ATOM 832 N N . SER A 1 104 ? -2.132 7.299 14.874 1.00 98.25 104 SER A N 1
ATOM 833 C CA . SER A 1 104 ? -1.847 6.578 13.625 1.00 98.25 104 SER A CA 1
ATOM 834 C C . SER A 1 104 ? -2.879 5.486 13.369 1.00 98.25 104 SER A C 1
ATOM 836 O O . SER A 1 104 ? -3.396 5.360 12.260 1.00 98.25 104 SER A O 1
ATOM 838 N N . GLN A 1 105 ? -3.215 4.699 14.395 1.00 98.69 105 GLN A N 1
ATOM 839 C CA . GLN A 1 105 ? -4.216 3.636 14.271 1.00 98.69 105 GLN A CA 1
ATOM 840 C C . GLN A 1 105 ? -5.597 4.206 13.934 1.00 98.69 105 GLN A C 1
ATOM 842 O O . GLN A 1 105 ? -6.267 3.679 13.048 1.00 98.69 105 GLN A O 1
ATOM 847 N N . MET A 1 106 ? -6.005 5.299 14.587 1.00 98.69 106 MET A N 1
ATOM 848 C CA . MET A 1 106 ? -7.261 5.991 14.284 1.00 98.69 106 MET A CA 1
ATOM 849 C C . MET A 1 106 ? -7.280 6.532 12.849 1.00 98.69 106 MET A C 1
ATOM 851 O O . MET A 1 106 ? -8.295 6.397 12.167 1.00 98.69 106 MET A O 1
ATOM 855 N N . TRP A 1 107 ? -6.165 7.094 12.372 1.00 97.81 107 TRP A N 1
ATOM 856 C CA . TRP A 1 107 ? -6.039 7.615 11.009 1.00 97.81 107 TRP A CA 1
ATOM 857 C C . TRP A 1 107 ? -6.146 6.520 9.953 1.00 97.81 107 TRP A C 1
ATOM 859 O O . TRP A 1 107 ? -6.980 6.606 9.054 1.00 97.81 107 TRP A O 1
ATOM 869 N N . TYR A 1 108 ? -5.357 5.451 10.074 1.00 98.06 108 TYR A N 1
ATOM 870 C CA . TYR A 1 108 ? -5.410 4.350 9.113 1.00 98.06 108 TYR A CA 1
ATOM 871 C C . TYR A 1 108 ? -6.742 3.603 9.156 1.00 98.06 108 TYR A C 1
ATOM 873 O O . TYR A 1 108 ? -7.220 3.174 8.106 1.00 98.06 108 TYR A O 1
ATOM 881 N N . TYR A 1 109 ? -7.359 3.477 10.336 1.00 98.62 109 TYR A N 1
ATOM 882 C CA . TYR A 1 109 ? -8.718 2.958 10.452 1.00 98.62 109 TYR A CA 1
ATOM 883 C C . TYR A 1 109 ? -9.701 3.847 9.689 1.00 98.62 109 TYR A C 1
ATOM 885 O O . TYR A 1 109 ? -10.395 3.345 8.813 1.00 98.62 109 TYR A O 1
ATOM 893 N N . TYR A 1 110 ? -9.696 5.160 9.941 1.00 97.56 110 TYR A N 1
ATOM 894 C CA . TYR A 1 110 ? -10.532 6.128 9.229 1.00 97.56 110 TYR A CA 1
ATOM 895 C C . TYR A 1 110 ? -10.345 6.055 7.708 1.00 97.56 110 TYR A C 1
ATOM 897 O O . TYR A 1 110 ? -11.318 5.911 6.973 1.00 97.56 110 TYR A O 1
ATOM 905 N N . CYS A 1 111 ? -9.108 6.097 7.207 1.00 96.31 111 CYS A N 1
ATOM 906 C CA . CYS A 1 111 ? -8.852 5.989 5.770 1.00 96.31 111 CYS A CA 1
ATOM 907 C C . CYS A 1 111 ? -9.397 4.675 5.196 1.00 96.31 111 CYS A C 1
ATOM 909 O O . CYS A 1 111 ? -10.036 4.677 4.144 1.00 96.31 111 CYS A O 1
ATOM 911 N N . ALA A 1 112 ? -9.165 3.555 5.884 1.00 97.88 112 ALA A N 1
ATOM 912 C CA . ALA A 1 112 ? -9.639 2.251 5.447 1.00 97.88 112 ALA A CA 1
ATOM 913 C C . ALA A 1 112 ? -11.171 2.189 5.387 1.00 97.88 112 ALA A C 1
ATOM 915 O O . ALA A 1 112 ? -11.716 1.758 4.372 1.00 97.88 112 ALA A O 1
ATOM 916 N N . THR A 1 113 ? -11.872 2.658 6.422 1.00 97.62 113 THR A N 1
ATOM 917 C CA . THR A 1 113 ? -13.340 2.651 6.452 1.00 97.62 113 THR A CA 1
ATOM 918 C C . THR A 1 113 ? -13.942 3.537 5.366 1.00 97.62 113 THR A C 1
ATOM 920 O O . THR A 1 113 ? -14.909 3.117 4.738 1.00 97.62 113 THR A O 1
ATOM 923 N N . GLN A 1 114 ? -13.336 4.693 5.049 1.00 96.12 114 GLN A N 1
ATOM 924 C CA . GLN A 1 114 ? -13.776 5.517 3.913 1.00 96.12 114 GLN A CA 1
ATOM 925 C C . GLN A 1 114 ? -13.747 4.733 2.594 1.00 96.12 114 GLN A C 1
ATOM 927 O O . GLN A 1 114 ? -14.713 4.762 1.836 1.00 96.12 114 GLN A O 1
ATOM 932 N N . PHE A 1 115 ? -12.670 3.993 2.321 1.00 97.69 115 PHE A N 1
ATOM 933 C CA . PHE A 1 115 ? -12.574 3.198 1.095 1.00 97.69 115 PHE A CA 1
ATOM 934 C C . PHE A 1 115 ? -13.531 2.003 1.079 1.00 97.69 115 PHE A C 1
ATOM 936 O O . PHE A 1 115 ? -14.115 1.697 0.039 1.00 97.69 115 PHE A O 1
ATOM 943 N N . ILE A 1 116 ? -13.725 1.345 2.221 1.00 98.06 116 ILE A N 1
ATOM 944 C CA . ILE A 1 116 ? -14.685 0.241 2.356 1.00 98.06 116 ILE A CA 1
ATOM 945 C C . ILE A 1 116 ? -16.108 0.757 2.093 1.00 98.06 116 ILE A C 1
ATOM 947 O O . ILE A 1 116 ? -16.861 0.122 1.355 1.00 98.06 116 ILE A O 1
ATOM 951 N N . ASP A 1 117 ? -16.463 1.935 2.606 1.00 97.12 117 ASP A N 1
ATOM 952 C CA . ASP A 1 117 ? -17.772 2.552 2.371 1.00 97.12 117 ASP A CA 1
ATOM 953 C C . ASP A 1 117 ? -18.002 2.957 0.911 1.00 97.12 117 ASP A C 1
ATOM 955 O O . ASP A 1 117 ? -19.141 2.931 0.437 1.00 97.12 117 ASP A O 1
ATOM 959 N N . MET A 1 118 ? -16.931 3.274 0.178 1.00 96.50 118 MET A N 1
ATOM 960 C CA . MET A 1 118 ? -16.986 3.533 -1.264 1.00 96.50 118 MET A CA 1
ATOM 961 C C . MET A 1 118 ? -17.172 2.263 -2.103 1.00 96.50 118 MET A C 1
ATOM 963 O O . MET A 1 118 ? -17.536 2.376 -3.271 1.00 96.50 118 MET A O 1
ATOM 967 N N . GLY A 1 119 ? -16.941 1.073 -1.538 1.00 96.81 119 GLY A N 1
ATOM 968 C CA . GLY A 1 119 ? -17.047 -0.209 -2.242 1.00 96.81 119 GLY A CA 1
ATOM 969 C C . GLY A 1 119 ? -15.707 -0.856 -2.617 1.00 96.81 119 GLY A C 1
ATOM 970 O O . GLY A 1 119 ? -15.691 -1.790 -3.425 1.00 96.81 119 GLY A O 1
ATOM 971 N N . CYS A 1 120 ? -14.583 -0.379 -2.067 1.00 97.88 120 CYS A N 1
ATOM 972 C CA . CYS A 1 120 ? -13.277 -1.007 -2.268 1.00 97.88 120 CYS A CA 1
ATOM 973 C C . CYS A 1 120 ? -13.181 -2.326 -1.493 1.00 97.88 120 CYS A C 1
ATOM 975 O O . CYS A 1 120 ? -13.309 -2.365 -0.272 1.00 97.88 120 CYS A O 1
ATOM 977 N N . GLU A 1 121 ? -12.890 -3.405 -2.213 1.00 97.81 121 GLU A N 1
ATOM 978 C CA . GLU A 1 121 ? -12.779 -4.771 -1.678 1.00 97.81 121 GLU A CA 1
ATOM 979 C C . GLU A 1 121 ? -11.336 -5.169 -1.371 1.00 97.81 121 GLU A C 1
ATOM 981 O O . GLU A 1 121 ? -11.075 -6.253 -0.850 1.00 97.81 121 GLU A O 1
ATOM 986 N N . SER A 1 122 ? -10.381 -4.292 -1.678 1.00 97.62 122 SER A N 1
ATOM 987 C CA . SER A 1 122 ? -8.999 -4.459 -1.264 1.00 97.62 122 SER A CA 1
ATOM 988 C C . SER A 1 122 ? -8.387 -3.152 -0.772 1.00 97.62 122 SER A C 1
ATOM 990 O O . SER A 1 122 ? -8.688 -2.077 -1.290 1.00 97.62 122 SER A O 1
ATOM 992 N N . ILE A 1 123 ? -7.512 -3.249 0.229 1.00 97.88 123 ILE A N 1
ATOM 993 C CA . ILE A 1 123 ? -6.723 -2.134 0.753 1.00 97.88 123 ILE A CA 1
ATOM 994 C C . ILE A 1 123 ? -5.249 -2.535 0.751 1.00 97.88 123 ILE A C 1
ATOM 996 O O . ILE A 1 123 ? -4.849 -3.494 1.414 1.00 97.88 123 ILE A O 1
ATOM 1000 N N . ASN A 1 124 ? -4.441 -1.780 0.012 1.00 96.25 124 ASN A N 1
ATOM 1001 C CA . ASN A 1 124 ? -2.987 -1.857 0.031 1.00 96.25 124 ASN A CA 1
ATOM 1002 C C . ASN A 1 124 ? -2.426 -0.885 1.064 1.00 96.25 124 ASN A C 1
ATOM 1004 O O . ASN A 1 124 ? -2.545 0.326 0.895 1.00 96.25 124 ASN A O 1
ATOM 1008 N N . PHE A 1 125 ? -1.774 -1.399 2.097 1.00 96.12 125 PHE A N 1
ATOM 1009 C CA . PHE A 1 125 ? -0.911 -0.606 2.962 1.00 96.12 125 PHE A CA 1
ATOM 1010 C C . PHE A 1 125 ? 0.457 -0.552 2.306 1.00 96.12 125 PHE A C 1
ATOM 1012 O O . PHE A 1 125 ? 1.149 -1.555 2.396 1.00 96.12 125 PHE A O 1
ATOM 1019 N N . ALA A 1 126 ? 0.798 0.549 1.625 1.00 91.25 126 ALA A N 1
ATOM 1020 C CA . ALA A 1 126 ? 1.948 0.679 0.718 1.00 91.25 126 ALA A CA 1
ATOM 1021 C C . ALA A 1 126 ? 3.297 0.288 1.353 1.00 91.25 126 ALA A C 1
ATOM 1023 O O . ALA A 1 126 ? 3.481 -0.886 1.632 1.00 91.25 126 ALA A O 1
ATOM 1024 N N . ASP A 1 127 ? 4.284 1.160 1.577 1.00 91.31 127 ASP A N 1
ATOM 1025 C CA . ASP A 1 127 ? 5.510 0.703 2.271 1.00 91.31 127 ASP A CA 1
ATOM 1026 C C . ASP A 1 127 ? 5.283 0.568 3.787 1.00 91.31 127 ASP A C 1
ATOM 1028 O O . ASP A 1 127 ? 5.768 1.351 4.605 1.00 91.31 127 ASP A O 1
ATOM 1032 N N . ILE A 1 128 ? 4.507 -0.449 4.179 1.00 94.81 128 ILE A N 1
ATOM 1033 C CA . ILE A 1 128 ? 4.124 -0.695 5.571 1.00 94.81 128 ILE A CA 1
ATOM 1034 C C . ILE A 1 128 ? 5.337 -0.930 6.476 1.00 94.81 128 ILE A C 1
ATOM 1036 O O . ILE A 1 128 ? 5.253 -0.678 7.676 1.00 94.81 128 ILE A O 1
ATOM 1040 N N . GLY A 1 129 ? 6.484 -1.333 5.914 1.00 94.69 129 GLY A N 1
ATOM 1041 C CA . GLY A 1 129 ? 7.741 -1.464 6.647 1.00 94.69 129 GLY A CA 1
ATOM 1042 C C . GLY A 1 129 ? 8.190 -0.153 7.298 1.00 94.69 129 GLY A C 1
ATOM 1043 O O . GLY A 1 129 ? 8.814 -0.182 8.354 1.00 94.69 129 GLY A O 1
ATOM 1044 N N . GLN A 1 130 ? 7.817 0.996 6.728 1.00 94.38 130 GLN A N 1
ATOM 1045 C CA . GLN A 1 130 ? 8.079 2.309 7.324 1.00 94.38 130 GLN A CA 1
ATOM 1046 C C . GLN A 1 130 ? 7.162 2.622 8.508 1.00 94.38 130 GLN A C 1
ATOM 1048 O O . GLN A 1 130 ? 7.536 3.419 9.361 1.00 94.38 130 GLN A O 1
ATOM 1053 N N . ILE A 1 131 ? 5.973 2.017 8.555 1.00 96.00 131 ILE A N 1
ATOM 1054 C CA . ILE A 1 131 ? 4.916 2.344 9.520 1.00 96.00 131 ILE A CA 1
ATOM 1055 C C . ILE A 1 131 ? 5.010 1.478 10.787 1.00 96.00 131 ILE A C 1
ATOM 1057 O O . ILE A 1 131 ? 4.539 1.855 11.857 1.00 96.00 131 ILE A O 1
ATOM 1061 N N . ILE A 1 132 ? 5.619 0.297 10.670 1.00 97.00 132 ILE A N 1
ATOM 1062 C CA . ILE A 1 132 ? 5.638 -0.731 11.722 1.00 97.00 132 ILE A CA 1
ATOM 1063 C C . ILE A 1 132 ? 7.001 -0.886 12.407 1.00 97.00 132 ILE A C 1
ATOM 1065 O O . ILE A 1 132 ? 7.198 -1.868 13.117 1.00 97.00 132 ILE A O 1
ATOM 1069 N N . GLN A 1 133 ? 7.958 0.029 12.206 1.00 96.44 133 GLN A N 1
ATOM 1070 C CA . GLN A 1 133 ? 9.337 -0.156 12.688 1.00 96.44 133 GLN A CA 1
ATOM 1071 C C . GLN A 1 133 ? 9.403 -0.345 14.213 1.00 96.44 133 GLN A C 1
ATOM 1073 O O . GLN A 1 133 ? 10.197 -1.152 14.695 1.00 96.44 133 GLN A O 1
ATOM 1078 N N . ALA A 1 134 ? 8.544 0.352 14.966 1.00 97.50 134 ALA A N 1
ATOM 1079 C CA . ALA A 1 134 ? 8.446 0.215 16.420 1.00 97.50 134 ALA A CA 1
ATOM 1080 C C . ALA A 1 134 ? 7.558 -0.969 16.866 1.00 97.50 134 ALA A C 1
ATOM 1082 O O . ALA A 1 134 ? 7.682 -1.448 17.993 1.00 97.50 134 ALA A O 1
ATOM 1083 N N . ASP A 1 135 ? 6.702 -1.504 15.988 1.00 97.69 135 ASP A N 1
ATOM 1084 C CA . ASP A 1 135 ? 5.789 -2.621 16.276 1.00 97.69 135 ASP A CA 1
ATOM 1085 C C . ASP A 1 135 ? 6.451 -3.979 15.996 1.00 97.69 135 ASP A C 1
ATOM 1087 O O . ASP A 1 135 ? 5.996 -4.783 15.182 1.00 97.69 135 ASP A O 1
ATOM 1091 N N . THR A 1 136 ? 7.555 -4.255 16.688 1.00 95.44 136 THR A N 1
ATOM 1092 C CA . THR A 1 136 ? 8.386 -5.456 16.462 1.00 95.44 136 THR A CA 1
ATOM 1093 C C . THR A 1 136 ? 7.637 -6.782 16.659 1.00 95.44 136 THR A C 1
ATOM 1095 O O . THR A 1 136 ? 7.964 -7.780 16.017 1.00 95.44 136 THR A O 1
ATOM 1098 N N . ALA A 1 137 ? 6.605 -6.803 17.510 1.00 96.69 137 ALA A N 1
ATOM 1099 C CA . ALA A 1 137 ? 5.733 -7.960 17.741 1.00 96.69 137 ALA A CA 1
ATOM 1100 C C . ALA A 1 137 ? 4.490 -7.996 16.824 1.00 96.69 137 ALA A C 1
ATOM 1102 O O . ALA A 1 137 ? 3.669 -8.923 16.923 1.00 96.69 137 ALA A O 1
ATOM 1103 N N . LEU A 1 138 ? 4.336 -6.987 15.958 1.00 98.12 138 LEU A N 1
ATOM 1104 C CA . LEU A 1 138 ? 3.213 -6.757 15.045 1.00 98.12 138 LEU A CA 1
ATOM 1105 C C . LEU A 1 138 ? 1.840 -6.687 15.737 1.00 98.12 138 LEU A C 1
ATOM 1107 O O . LEU A 1 138 ? 0.804 -6.922 15.109 1.00 98.12 138 LEU A O 1
ATOM 1111 N N . SER A 1 139 ? 1.806 -6.439 17.047 1.00 98.12 139 SER A N 1
ATOM 1112 C CA . SER A 1 139 ? 0.575 -6.451 17.842 1.00 98.12 139 SER A CA 1
ATOM 1113 C C . SER A 1 139 ? -0.364 -5.311 17.471 1.00 98.12 139 SER A C 1
ATOM 1115 O O . SER A 1 139 ? -1.574 -5.534 17.392 1.00 98.12 139 SER A O 1
ATOM 1117 N N . TYR A 1 140 ? 0.175 -4.121 17.206 1.00 98.62 140 TYR A N 1
ATOM 1118 C CA . TYR A 1 140 ? -0.623 -2.952 16.839 1.00 98.62 140 TYR A CA 1
ATOM 1119 C C . TYR A 1 140 ? -1.137 -3.079 15.404 1.00 98.62 140 TYR A C 1
ATOM 1121 O O . TYR A 1 140 ? -2.326 -2.882 15.158 1.00 98.62 140 TYR A O 1
ATOM 1129 N N . CYS A 1 141 ? -0.286 -3.529 14.481 1.00 98.31 141 CYS A N 1
ATOM 1130 C CA . CYS A 1 141 ? -0.656 -3.831 13.103 1.00 98.31 141 CYS A CA 1
ATOM 1131 C C . CYS A 1 141 ? -1.763 -4.891 13.024 1.00 98.31 141 CYS A C 1
ATOM 1133 O O . CYS A 1 141 ? -2.793 -4.674 12.383 1.00 98.31 141 CYS A O 1
ATOM 1135 N N . ALA A 1 142 ? -1.603 -6.015 13.729 1.00 98.38 142 ALA A N 1
ATOM 1136 C CA . ALA A 1 142 ? -2.613 -7.071 13.749 1.00 98.38 142 ALA A CA 1
ATOM 1137 C C . ALA A 1 142 ? -3.936 -6.604 14.373 1.00 98.38 142 ALA A C 1
ATOM 1139 O O . ALA A 1 142 ? -5.002 -6.939 13.858 1.00 98.38 142 ALA A O 1
ATOM 1140 N N . SER A 1 143 ? -3.872 -5.821 15.456 1.00 98.44 143 SER A N 1
ATOM 1141 C CA . SER A 1 143 ? -5.050 -5.219 16.088 1.00 98.44 143 SER A CA 1
ATOM 1142 C C . SER A 1 143 ? -5.788 -4.299 15.115 1.00 98.44 143 SER A C 1
ATOM 1144 O O . SER A 1 143 ? -6.985 -4.470 14.896 1.00 98.44 143 SER A O 1
ATOM 1146 N N . LEU A 1 144 ? -5.075 -3.386 14.449 1.00 98.75 144 LEU A N 1
ATOM 1147 C CA . LEU A 1 144 ? -5.657 -2.477 13.464 1.00 98.75 144 LEU A CA 1
ATOM 1148 C C . LEU A 1 144 ? -6.318 -3.234 12.303 1.00 98.75 144 LEU A C 1
ATOM 1150 O O . LEU A 1 144 ? -7.459 -2.944 11.950 1.00 98.75 144 LEU A O 1
ATOM 1154 N N . PHE A 1 145 ? -5.642 -4.231 11.728 1.00 98.69 145 PHE A N 1
ATOM 1155 C CA . PHE A 1 145 ? -6.212 -5.018 10.631 1.00 98.69 145 PHE A CA 1
ATOM 1156 C C . PHE A 1 145 ? -7.453 -5.795 11.061 1.00 98.69 145 PHE A C 1
ATOM 1158 O O . PHE A 1 145 ? -8.407 -5.881 10.290 1.00 98.69 145 PHE A O 1
ATOM 1165 N N . LEU A 1 146 ? -7.478 -6.323 12.287 1.00 98.38 146 LEU A N 1
ATOM 1166 C CA . LEU A 1 146 ? -8.667 -6.972 12.831 1.00 98.38 146 LEU A CA 1
ATOM 1167 C C . LEU A 1 146 ? -9.843 -5.991 12.926 1.00 98.38 146 LEU A C 1
ATOM 1169 O O . LEU A 1 146 ? -10.941 -6.327 12.494 1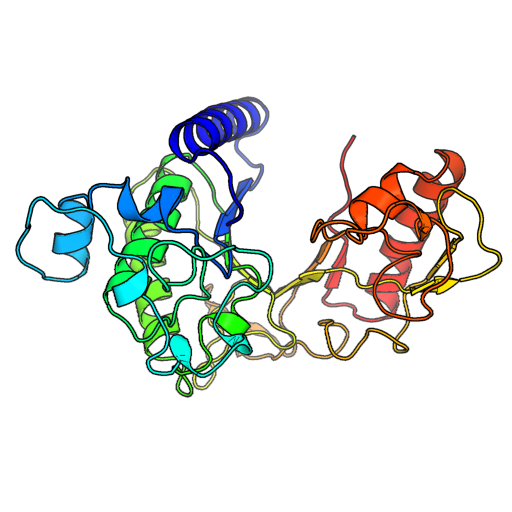.00 98.38 146 LEU A O 1
ATOM 1173 N N . ARG A 1 147 ? -9.615 -4.767 13.417 1.00 98.69 147 ARG A N 1
ATOM 1174 C CA . ARG A 1 147 ? -10.649 -3.717 13.483 1.00 98.69 147 ARG A CA 1
ATOM 1175 C C . ARG A 1 147 ? -11.205 -3.377 12.103 1.00 98.69 147 ARG A C 1
ATOM 1177 O O . ARG A 1 147 ? -12.416 -3.357 11.914 1.00 98.69 147 ARG A O 1
ATOM 1184 N N . ILE A 1 148 ? -10.328 -3.195 11.117 1.00 98.69 148 ILE A N 1
ATOM 1185 C CA . ILE A 1 148 ? -10.722 -2.906 9.730 1.00 98.69 148 ILE A CA 1
ATOM 1186 C C . ILE A 1 148 ? -11.541 -4.064 9.136 1.00 98.69 148 ILE A C 1
ATOM 1188 O O . ILE A 1 148 ? -12.563 -3.835 8.491 1.00 98.69 148 ILE A O 1
ATOM 1192 N N . ARG A 1 149 ? -11.137 -5.318 9.378 1.00 98.31 149 ARG A N 1
ATOM 1193 C CA . ARG A 1 149 ? -11.894 -6.499 8.930 1.00 98.31 149 ARG A CA 1
ATOM 1194 C C . ARG A 1 149 ? -13.254 -6.611 9.612 1.00 98.31 149 ARG A C 1
ATOM 1196 O O . ARG A 1 149 ? -14.231 -6.923 8.939 1.00 98.31 149 ARG A O 1
ATOM 1203 N N . ASN A 1 150 ? -13.334 -6.323 10.910 1.00 97.94 150 ASN A N 1
ATOM 1204 C CA . ASN A 1 150 ? -14.600 -6.304 11.642 1.00 97.94 150 ASN A CA 1
ATOM 1205 C C . ASN A 1 150 ? -15.548 -5.240 11.080 1.00 97.94 150 ASN A C 1
ATOM 1207 O O . ASN A 1 150 ? -16.727 -5.524 10.876 1.00 97.94 150 ASN A O 1
ATOM 1211 N N . TYR A 1 151 ? -15.024 -4.052 10.764 1.00 98.44 151 TYR A N 1
ATOM 1212 C CA . TYR A 1 151 ? -15.790 -2.998 10.107 1.00 98.44 151 TYR A CA 1
ATOM 1213 C C . TYR A 1 151 ? -16.323 -3.448 8.740 1.00 98.44 151 TYR A C 1
ATOM 1215 O O . TYR A 1 151 ? -17.524 -3.366 8.490 1.00 98.44 151 TYR A O 1
ATOM 1223 N N . ALA A 1 152 ? -15.455 -3.998 7.885 1.00 97.88 152 ALA A N 1
ATOM 1224 C CA . ALA A 1 152 ? -15.837 -4.531 6.577 1.00 97.88 152 ALA A CA 1
ATOM 1225 C C . ALA A 1 152 ? -16.921 -5.616 6.664 1.00 97.88 152 ALA A C 1
ATOM 1227 O O . ALA A 1 152 ? -17.864 -5.616 5.879 1.00 97.88 152 ALA A O 1
ATOM 1228 N N . ASN A 1 153 ? -16.818 -6.524 7.637 1.00 96.06 153 ASN A N 1
ATOM 1229 C CA . ASN A 1 153 ? -17.802 -7.587 7.836 1.00 96.06 153 ASN A CA 1
ATOM 1230 C C . ASN A 1 153 ? -19.172 -7.050 8.296 1.00 96.06 153 ASN A C 1
ATOM 1232 O O . ASN A 1 153 ? -20.199 -7.665 8.027 1.00 96.06 153 ASN A O 1
ATOM 1236 N N . GLY A 1 154 ? -19.195 -5.913 8.999 1.00 92.69 154 GLY A N 1
ATOM 1237 C CA . GLY A 1 154 ? -20.414 -5.317 9.544 1.00 92.69 154 GLY A CA 1
ATOM 1238 C C . GLY A 1 154 ? -21.106 -4.287 8.647 1.00 92.69 154 GLY A C 1
ATOM 1239 O O . GLY A 1 154 ? -22.263 -3.964 8.906 1.00 92.69 154 GLY A O 1
ATOM 1240 N N . ASN A 1 155 ? -20.438 -3.742 7.622 1.00 91.00 155 ASN A N 1
ATOM 1241 C CA . ASN A 1 155 ? -20.963 -2.573 6.903 1.00 91.00 155 ASN A CA 1
ATOM 1242 C C . ASN A 1 155 ? -21.908 -2.895 5.727 1.00 91.00 155 ASN A C 1
ATOM 1244 O O . ASN A 1 155 ? -22.663 -2.024 5.293 1.00 91.00 155 ASN A O 1
ATOM 1248 N N . GLY A 1 156 ? -21.868 -4.124 5.196 1.00 91.12 156 GLY A N 1
ATOM 1249 C CA . GLY A 1 156 ? -22.697 -4.569 4.068 1.00 91.12 156 GLY A CA 1
ATOM 1250 C C . GLY A 1 156 ? -22.428 -3.864 2.729 1.00 91.12 156 GLY A C 1
ATOM 1251 O O . GLY A 1 156 ? -23.241 -3.983 1.814 1.00 91.12 156 GLY A O 1
ATOM 1252 N N . LYS A 1 157 ? -21.328 -3.109 2.597 1.00 92.00 157 LYS A N 1
ATOM 1253 C CA . LYS A 1 157 ? -20.976 -2.358 1.373 1.00 92.00 157 LYS A CA 1
ATOM 1254 C C . LYS A 1 157 ? -20.126 -3.156 0.395 1.00 92.00 157 LYS A C 1
ATOM 1256 O O . LYS A 1 157 ? -20.130 -2.856 -0.797 1.00 92.00 157 LYS A O 1
ATOM 1261 N N . ILE A 1 158 ? -19.400 -4.152 0.893 1.00 96.25 158 ILE A N 1
ATOM 1262 C CA . ILE A 1 158 ? -18.458 -4.958 0.116 1.00 96.25 158 ILE A CA 1
ATOM 1263 C C . ILE A 1 158 ? -18.691 -6.448 0.345 1.00 96.25 158 ILE A C 1
ATOM 1265 O O . ILE A 1 158 ? -19.224 -6.845 1.379 1.00 96.25 158 ILE A O 1
ATOM 1269 N N . ARG A 1 159 ? -18.297 -7.285 -0.623 1.00 95.56 159 ARG A N 1
ATOM 1270 C CA . ARG A 1 159 ? -18.492 -8.745 -0.539 1.00 95.56 159 ARG A CA 1
ATOM 1271 C C . ARG A 1 159 ? -17.504 -9.405 0.421 1.00 95.56 159 ARG A C 1
ATOM 1273 O O . ARG A 1 159 ? -17.828 -10.392 1.071 1.00 95.56 159 ARG A O 1
ATOM 1280 N N . PHE A 1 160 ? -16.283 -8.885 0.449 1.00 96.25 160 PHE A N 1
ATOM 1281 C CA . PHE A 1 160 ? -15.165 -9.338 1.268 1.00 96.25 160 PHE A CA 1
ATOM 1282 C C . PHE A 1 160 ? -14.099 -8.239 1.305 1.00 96.25 160 PHE A C 1
ATOM 1284 O O . PHE A 1 160 ? -14.143 -7.305 0.506 1.00 96.25 160 PHE A O 1
ATOM 1291 N N . LEU A 1 161 ? -13.117 -8.377 2.198 1.00 97.94 161 LEU A N 1
ATOM 1292 C CA . LEU A 1 161 ? -11.969 -7.479 2.272 1.00 97.94 161 LEU A CA 1
ATOM 1293 C C . LEU A 1 161 ? -10.653 -8.246 2.122 1.00 97.94 161 LEU A C 1
ATOM 1295 O O . LEU A 1 161 ? -10.362 -9.139 2.919 1.00 97.94 161 LEU A O 1
ATOM 1299 N N . LEU A 1 162 ? -9.828 -7.818 1.165 1.00 97.81 162 LEU A N 1
ATOM 1300 C CA . LEU A 1 162 ? -8.435 -8.232 1.019 1.00 97.81 162 LEU A CA 1
ATOM 1301 C C . LEU A 1 162 ? -7.489 -7.133 1.517 1.00 97.81 162 LEU A C 1
ATOM 1303 O O . LEU A 1 162 ? -7.470 -6.032 0.972 1.00 97.81 162 LEU A O 1
ATOM 1307 N N . ILE A 1 163 ? -6.650 -7.435 2.500 1.00 98.25 163 ILE A N 1
ATOM 1308 C CA . ILE A 1 163 ? -5.578 -6.542 2.948 1.00 98.25 163 ILE A CA 1
ATOM 1309 C C . ILE A 1 163 ? -4.250 -7.040 2.387 1.00 98.25 163 ILE A C 1
ATOM 1311 O O . ILE A 1 163 ? -3.888 -8.207 2.535 1.00 98.25 163 ILE A O 1
ATOM 1315 N N . THR A 1 164 ? -3.507 -6.134 1.768 1.00 96.50 164 THR A N 1
ATOM 1316 C CA . THR A 1 164 ? -2.172 -6.381 1.221 1.00 96.50 164 THR A CA 1
ATOM 1317 C C . THR A 1 164 ? -1.247 -5.213 1.560 1.00 96.50 164 THR A C 1
ATOM 1319 O O . THR A 1 164 ? -1.682 -4.224 2.153 1.00 96.50 164 THR A O 1
ATOM 1322 N N . GLY A 1 165 ? 0.031 -5.319 1.211 1.00 93.69 165 GLY A N 1
ATOM 1323 C CA . GLY A 1 165 ? 0.976 -4.231 1.387 1.00 93.69 165 GLY A CA 1
ATOM 1324 C C . GLY A 1 165 ? 2.369 -4.512 0.851 1.00 93.69 165 GLY A C 1
ATOM 1325 O O . GLY A 1 165 ? 2.724 -5.669 0.596 1.00 93.69 165 GLY A O 1
ATOM 1326 N N . HIS A 1 166 ? 3.160 -3.447 0.707 1.00 89.44 166 HIS A N 1
ATOM 1327 C CA . HIS A 1 166 ? 4.561 -3.525 0.305 1.00 89.44 166 HIS A CA 1
ATOM 1328 C C . HIS A 1 166 ? 5.407 -3.891 1.517 1.00 89.44 166 HIS A C 1
ATOM 1330 O O . HIS A 1 166 ? 5.709 -3.089 2.398 1.00 89.44 166 HIS A O 1
ATOM 1336 N N . HIS A 1 167 ? 5.788 -5.161 1.558 1.00 91.94 167 HIS A N 1
ATOM 1337 C CA . HIS A 1 167 ? 6.764 -5.673 2.499 1.00 91.94 167 HIS A CA 1
ATOM 1338 C C . HIS A 1 167 ? 7.527 -6.804 1.820 1.00 91.94 167 HIS A C 1
ATOM 1340 O O . HIS A 1 167 ? 6.913 -7.743 1.318 1.00 91.94 167 HIS A O 1
ATOM 1346 N N . VAL A 1 168 ? 8.861 -6.753 1.851 1.00 86.44 168 VAL A N 1
ATOM 1347 C CA . VAL A 1 168 ? 9.763 -7.680 1.129 1.00 86.44 168 VAL A CA 1
ATOM 1348 C C . VAL A 1 168 ? 9.463 -9.162 1.402 1.00 86.44 168 VAL A C 1
ATOM 1350 O O . VAL A 1 168 ? 9.779 -10.024 0.587 1.00 86.44 168 VAL A O 1
ATOM 1353 N N . LYS A 1 169 ? 8.847 -9.468 2.548 1.00 89.56 169 LYS A N 1
ATOM 1354 C CA . LYS A 1 169 ? 8.508 -10.833 2.965 1.00 89.56 169 LYS A CA 1
ATOM 1355 C C . LYS A 1 169 ? 7.015 -11.083 3.206 1.00 89.56 169 LYS A C 1
ATOM 1357 O O . LYS A 1 169 ? 6.606 -12.236 3.210 1.00 89.56 169 LYS A O 1
ATOM 1362 N N . GLY A 1 170 ? 6.204 -10.047 3.423 1.00 93.00 170 GLY A N 1
ATOM 1363 C CA . GLY A 1 170 ? 4.893 -10.159 4.090 1.00 93.00 170 GLY A CA 1
ATOM 1364 C C . GLY A 1 170 ? 4.985 -10.108 5.625 1.00 93.00 170 GLY A C 1
ATOM 1365 O O . GLY A 1 170 ? 6.086 -10.048 6.174 1.00 93.00 170 GLY A O 1
ATOM 1366 N N . LEU A 1 171 ? 3.839 -10.090 6.313 1.00 96.50 171 LEU A N 1
ATOM 1367 C CA . LEU A 1 171 ? 3.736 -9.936 7.772 1.00 96.50 171 LEU A CA 1
ATOM 1368 C C . LEU A 1 171 ? 3.053 -11.148 8.414 1.00 96.50 171 LEU A C 1
ATOM 1370 O O . LEU A 1 171 ? 2.062 -11.653 7.880 1.00 96.50 171 LEU A O 1
ATOM 1374 N N . LYS A 1 172 ? 3.561 -11.608 9.565 1.00 96.56 172 LYS A N 1
ATOM 1375 C CA . LYS A 1 172 ? 3.088 -12.830 10.233 1.00 96.56 172 LYS A CA 1
ATOM 1376 C C . LYS A 1 172 ? 3.232 -12.757 11.753 1.00 96.56 172 LYS A C 1
ATOM 1378 O O . LYS A 1 172 ? 4.273 -12.339 12.248 1.00 96.56 172 LYS A O 1
ATOM 1383 N N . ARG A 1 173 ? 2.226 -13.242 12.487 1.00 97.06 173 ARG A N 1
ATOM 1384 C CA . ARG A 1 173 ? 2.274 -13.473 13.941 1.00 97.06 173 ARG A CA 1
ATOM 1385 C C . ARG A 1 173 ? 2.016 -14.942 14.247 1.00 97.06 173 ARG A C 1
ATOM 1387 O O . ARG A 1 173 ? 0.962 -15.479 13.907 1.00 97.06 173 ARG A O 1
ATOM 1394 N N . GLY A 1 174 ? 2.975 -15.605 14.891 1.00 95.88 174 GLY A N 1
ATOM 1395 C CA . GLY A 1 174 ? 2.920 -17.058 15.068 1.00 95.88 174 GLY A CA 1
ATOM 1396 C C . GLY A 1 174 ? 2.846 -17.750 13.707 1.00 95.88 174 GLY A C 1
ATOM 1397 O O . GLY A 1 174 ? 3.707 -17.515 12.861 1.00 95.88 174 GLY A O 1
ATOM 1398 N N . ASN A 1 175 ? 1.804 -18.559 13.470 1.00 96.81 175 ASN A N 1
ATOM 1399 C CA . ASN A 1 175 ? 1.564 -19.154 12.153 1.00 96.81 175 ASN A CA 1
ATOM 1400 C C . ASN A 1 175 ? 0.634 -18.330 11.231 1.00 96.81 175 ASN A C 1
ATOM 1402 O O . ASN A 1 175 ? 0.488 -18.678 10.063 1.00 96.81 175 ASN A O 1
ATOM 1406 N N . ASN A 1 176 ? 0.046 -17.233 11.713 1.00 98.06 176 ASN A N 1
ATOM 1407 C CA . ASN A 1 176 ? -1.000 -16.497 11.000 1.00 98.06 176 ASN A CA 1
ATOM 1408 C C . ASN A 1 176 ? -0.423 -15.294 10.249 1.00 98.06 176 ASN A C 1
ATOM 1410 O O . ASN A 1 176 ? 0.259 -14.451 10.837 1.00 98.06 176 ASN A O 1
ATOM 1414 N N . LEU A 1 177 ? -0.694 -15.218 8.952 1.00 98.31 177 LEU A N 1
ATOM 1415 C CA . LEU A 1 177 ? -0.347 -14.091 8.095 1.00 98.31 177 LEU A CA 1
ATOM 1416 C C . LEU A 1 177 ? -1.309 -12.928 8.352 1.00 98.31 177 LEU A C 1
ATOM 1418 O O . LEU A 1 177 ? -2.490 -13.135 8.623 1.00 98.31 177 LEU A O 1
ATOM 1422 N N . LEU A 1 178 ? -0.806 -11.698 8.251 1.00 98.06 178 LEU A N 1
ATOM 1423 C CA . LEU A 1 178 ? -1.639 -10.495 8.367 1.00 98.06 178 LEU A CA 1
ATOM 1424 C C . LEU A 1 178 ? -2.190 -10.032 7.008 1.00 98.06 178 LEU A C 1
ATOM 1426 O O . LEU A 1 178 ? -3.225 -9.365 6.956 1.00 98.06 178 LEU A O 1
ATOM 1430 N N . PHE A 1 179 ? -1.525 -10.418 5.916 1.00 97.62 179 PHE A N 1
ATOM 1431 C CA . PHE A 1 179 ? -1.933 -10.125 4.543 1.00 97.62 179 PHE A CA 1
ATOM 1432 C C . PHE A 1 179 ? -2.663 -11.299 3.892 1.00 97.62 179 PHE A C 1
ATOM 1434 O O . PHE A 1 179 ? -2.324 -12.458 4.132 1.00 97.62 179 PHE A O 1
ATOM 1441 N N . ASP A 1 180 ? -3.616 -10.980 3.017 1.00 97.38 180 ASP A N 1
ATOM 1442 C CA . ASP A 1 180 ? -4.286 -11.938 2.132 1.00 97.38 180 ASP A CA 1
ATOM 1443 C C . ASP A 1 180 ? -3.406 -12.328 0.937 1.00 97.38 180 ASP A C 1
ATOM 1445 O O . ASP A 1 180 ? -3.428 -13.473 0.491 1.00 97.38 180 ASP A O 1
ATOM 1449 N N . PHE A 1 181 ? -2.603 -11.384 0.445 1.00 95.38 181 PHE A N 1
ATOM 1450 C CA . PHE A 1 181 ? -1.585 -11.584 -0.586 1.00 95.38 181 PHE A CA 1
ATOM 1451 C C . PHE A 1 181 ? -0.492 -10.516 -0.448 1.00 95.38 181 PHE A C 1
ATOM 1453 O O . PHE A 1 181 ? -0.727 -9.455 0.130 1.00 95.38 181 PHE A O 1
ATOM 1460 N N . ALA A 1 182 ? 0.711 -10.776 -0.953 1.00 94.44 182 ALA A N 1
ATOM 1461 C CA . ALA A 1 182 ? 1.801 -9.803 -0.976 1.00 94.44 182 ALA A CA 1
ATOM 1462 C C . ALA A 1 182 ? 1.670 -8.853 -2.175 1.00 94.44 182 ALA A C 1
ATOM 1464 O O . ALA A 1 182 ? 1.289 -9.277 -3.263 1.00 94.44 182 ALA A O 1
ATOM 1465 N N . SER A 1 183 ? 2.045 -7.590 -2.008 1.00 92.00 183 SER A N 1
ATOM 1466 C CA . SER A 1 183 ? 2.119 -6.627 -3.107 1.00 92.00 183 SER A CA 1
ATOM 1467 C C . SER A 1 183 ? 3.504 -5.997 -3.121 1.00 92.00 183 SER A C 1
ATOM 1469 O O . SER A 1 183 ? 4.080 -5.752 -2.065 1.00 92.00 183 SER A O 1
ATOM 1471 N N . SER A 1 184 ? 4.098 -5.777 -4.289 1.00 90.81 184 SER A N 1
ATOM 1472 C CA . SER A 1 184 ? 5.406 -5.124 -4.370 1.00 90.81 184 SER A CA 1
ATOM 1473 C C . SER A 1 184 ? 5.653 -4.518 -5.747 1.00 90.81 184 SER A C 1
ATOM 1475 O O . SER A 1 184 ? 5.222 -5.077 -6.750 1.00 90.81 184 SER A O 1
ATOM 1477 N N . PRO A 1 185 ? 6.398 -3.418 -5.835 1.00 90.56 185 PRO A N 1
ATOM 1478 C CA . PRO A 1 185 ? 6.967 -2.952 -7.092 1.00 90.56 185 PRO A CA 1
ATOM 1479 C C . PRO A 1 185 ? 7.723 -4.045 -7.859 1.00 90.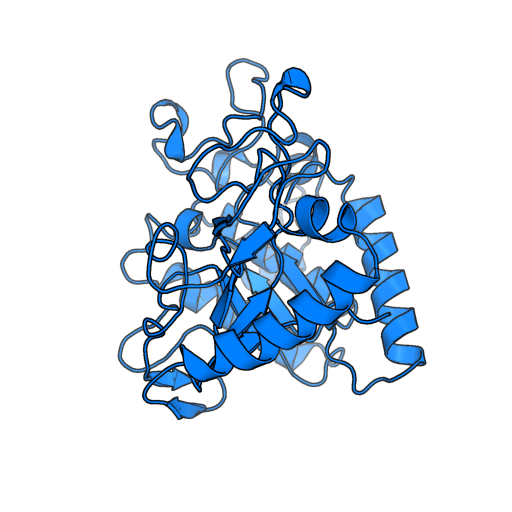56 185 PRO A C 1
ATOM 1481 O O . PRO A 1 185 ? 8.378 -4.908 -7.268 1.00 90.56 185 PRO A O 1
ATOM 1484 N N . ILE A 1 186 ? 7.663 -3.999 -9.189 1.00 90.75 186 ILE A N 1
ATOM 1485 C CA . ILE A 1 186 ? 8.281 -5.003 -10.065 1.00 90.75 186 ILE A CA 1
ATOM 1486 C C . ILE A 1 186 ? 9.809 -4.884 -10.098 1.00 90.75 186 ILE A C 1
ATOM 1488 O O . ILE A 1 186 ? 10.478 -5.890 -10.355 1.00 90.75 186 ILE A O 1
ATOM 1492 N N . ARG A 1 187 ? 10.350 -3.697 -9.769 1.00 89.62 187 ARG A N 1
ATOM 1493 C CA . ARG A 1 187 ? 11.784 -3.407 -9.586 1.00 89.62 187 ARG A CA 1
ATOM 1494 C C . ARG A 1 187 ? 12.664 -3.907 -10.744 1.00 89.62 187 ARG A C 1
ATOM 1496 O O . ARG A 1 187 ? 13.613 -4.664 -10.510 1.00 89.62 187 ARG A O 1
ATOM 1503 N N . PRO A 1 188 ? 12.370 -3.531 -12.002 1.00 90.38 188 PRO A N 1
ATOM 1504 C CA . PRO A 1 188 ? 13.232 -3.875 -13.118 1.00 90.38 188 PRO A CA 1
ATOM 1505 C C . PRO A 1 188 ? 14.505 -3.018 -13.057 1.00 90.38 188 PRO A C 1
ATOM 1507 O O . PRO A 1 188 ? 14.571 -2.016 -12.347 1.00 90.38 188 PRO A O 1
ATOM 1510 N N . PHE A 1 189 ? 15.522 -3.392 -13.822 1.00 88.88 189 PHE A N 1
ATOM 1511 C CA . PHE A 1 189 ? 16.758 -2.622 -13.913 1.00 88.88 189 PHE A CA 1
ATOM 1512 C C . PHE A 1 189 ? 17.182 -2.406 -15.359 1.00 88.88 189 PHE A C 1
ATOM 1514 O O . PHE A 1 189 ? 16.805 -3.155 -16.265 1.00 88.88 189 PHE A O 1
ATOM 1521 N N . GLU A 1 190 ? 17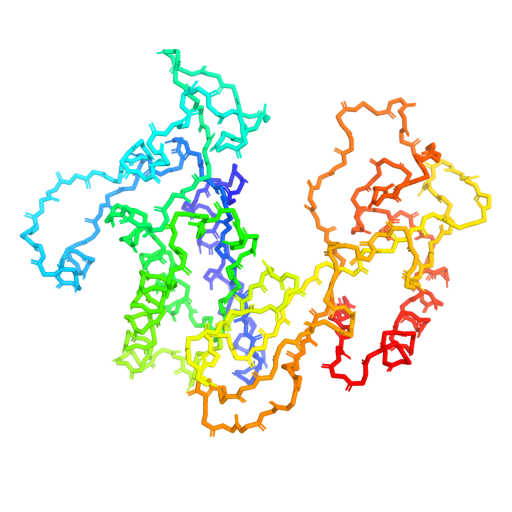.976 -1.358 -15.544 1.00 90.94 190 GLU A N 1
ATOM 1522 C CA . GLU A 1 190 ? 18.455 -0.868 -16.833 1.00 90.94 190 GLU A CA 1
ATOM 1523 C C . GLU A 1 190 ? 19.170 -1.963 -17.640 1.00 90.94 190 GLU A C 1
ATOM 1525 O O . GLU A 1 190 ? 19.994 -2.724 -17.122 1.00 90.94 190 GLU A O 1
ATOM 1530 N N . TYR A 1 191 ? 18.859 -2.045 -18.933 1.00 88.56 191 TYR A N 1
ATOM 1531 C CA . TYR A 1 191 ? 19.391 -3.051 -19.843 1.00 88.56 191 TYR A CA 1
ATOM 1532 C C . TYR A 1 191 ? 19.532 -2.527 -21.274 1.00 88.56 191 TYR A C 1
ATOM 1534 O O . TYR A 1 191 ? 18.591 -2.014 -21.876 1.00 88.56 191 TYR A O 1
ATOM 1542 N N . GLY A 1 192 ? 20.706 -2.753 -21.863 1.00 86.25 192 GLY A N 1
ATOM 1543 C CA . GLY A 1 192 ? 21.021 -2.307 -23.217 1.00 86.25 192 GLY A CA 1
ATOM 1544 C C . GLY A 1 192 ? 21.362 -0.818 -23.292 1.00 86.25 192 GLY A C 1
ATOM 1545 O O . GLY A 1 192 ? 21.656 -0.173 -22.284 1.00 86.25 192 GLY A O 1
ATOM 1546 N N . SER A 1 193 ? 21.365 -0.285 -24.513 1.00 87.94 193 SER A N 1
ATOM 1547 C CA . SER A 1 193 ? 21.725 1.109 -24.774 1.00 87.94 193 SER A CA 1
ATOM 1548 C C . SER A 1 193 ? 20.634 2.069 -24.304 1.00 87.94 193 SER A C 1
ATOM 1550 O O . SER A 1 193 ? 19.450 1.864 -24.570 1.00 87.94 193 SER A O 1
ATOM 1552 N N . ALA A 1 194 ? 21.052 3.136 -23.628 1.00 89.44 194 ALA A N 1
ATOM 1553 C CA . ALA A 1 194 ? 20.171 4.222 -23.227 1.00 89.44 194 ALA A CA 1
ATOM 1554 C C . ALA A 1 194 ? 19.773 5.103 -24.415 1.00 89.44 194 ALA A C 1
ATOM 1556 O O . ALA A 1 194 ? 20.485 5.186 -25.417 1.00 89.44 194 ALA A O 1
ATOM 1557 N N . ASN A 1 195 ? 18.647 5.788 -24.268 1.00 88.06 195 ASN A N 1
ATOM 1558 C CA . ASN A 1 195 ? 18.193 6.852 -25.154 1.00 88.06 195 ASN A CA 1
ATOM 1559 C C . ASN A 1 195 ? 17.471 7.921 -24.310 1.00 88.06 195 ASN A C 1
ATOM 1561 O O . ASN A 1 195 ? 17.341 7.765 -23.096 1.00 88.06 195 ASN A O 1
ATOM 1565 N N . PHE A 1 196 ? 16.992 8.992 -24.944 1.00 86.56 196 PHE A N 1
ATOM 1566 C CA . PHE A 1 196 ? 16.331 10.106 -24.252 1.00 86.56 196 PHE A CA 1
ATOM 1567 C C . PHE A 1 196 ? 15.104 9.688 -23.411 1.00 86.56 196 PHE A C 1
ATOM 1569 O O . PHE A 1 196 ? 14.866 10.251 -22.350 1.00 86.56 196 PHE A O 1
ATOM 1576 N N . ASN A 1 197 ? 14.373 8.654 -23.834 1.00 89.00 197 ASN A N 1
ATOM 1577 C CA . ASN A 1 197 ? 13.209 8.098 -23.134 1.00 89.00 197 ASN A CA 1
ATOM 1578 C C . ASN A 1 197 ? 13.584 6.992 -22.127 1.00 89.00 197 ASN A C 1
ATOM 1580 O O . ASN A 1 197 ? 12.711 6.291 -21.613 1.00 89.00 197 ASN A O 1
ATOM 1584 N N . GLY A 1 198 ? 14.878 6.796 -21.865 1.00 86.69 198 GLY A N 1
ATOM 1585 C CA . GLY A 1 198 ? 15.393 5.634 -21.151 1.00 86.69 198 GLY A CA 1
ATOM 1586 C C . GLY A 1 198 ? 15.551 4.419 -22.069 1.00 86.69 198 GLY A C 1
ATOM 1587 O O . GLY A 1 198 ? 14.830 4.234 -23.048 1.00 86.69 198 GLY A O 1
ATOM 1588 N N . GLY A 1 199 ? 16.561 3.600 -21.781 1.00 91.31 199 GLY A N 1
ATOM 1589 C CA . GLY A 1 199 ? 16.834 2.366 -22.518 1.00 91.31 199 GLY A CA 1
ATOM 1590 C C . GLY A 1 199 ? 15.913 1.207 -22.130 1.00 91.31 199 GLY A C 1
ATOM 1591 O O . GLY A 1 199 ? 14.867 1.377 -21.498 1.00 91.31 199 GLY A O 1
ATOM 1592 N N . GLY A 1 200 ? 16.321 -0.004 -22.508 1.00 92.81 200 GLY A N 1
ATOM 1593 C CA . GLY A 1 200 ? 15.598 -1.214 -22.139 1.00 92.81 200 GLY A CA 1
ATOM 1594 C C . GLY A 1 200 ? 15.660 -1.499 -20.636 1.00 92.81 200 GLY A C 1
ATOM 1595 O O . GLY A 1 200 ? 16.498 -0.971 -19.911 1.00 92.81 200 GLY A O 1
ATOM 1596 N N . ALA A 1 201 ? 14.786 -2.378 -20.155 1.00 92.31 201 ALA A N 1
ATOM 1597 C CA . ALA A 1 201 ? 14.833 -2.852 -18.775 1.00 92.31 201 ALA A CA 1
ATOM 1598 C C . ALA A 1 201 ? 14.535 -4.346 -18.706 1.00 92.31 201 ALA A C 1
ATOM 1600 O O . ALA A 1 201 ? 13.722 -4.865 -19.477 1.00 92.31 201 ALA A O 1
ATOM 1601 N N . LYS A 1 202 ? 15.173 -5.035 -17.761 1.00 91.06 202 LYS A N 1
ATOM 1602 C CA . LYS A 1 202 ? 14.948 -6.459 -17.504 1.00 91.06 202 LYS A CA 1
ATOM 1603 C C . LYS A 1 202 ? 14.663 -6.722 -16.030 1.00 91.06 202 LYS A C 1
ATOM 1605 O O . LYS A 1 202 ? 15.012 -5.929 -15.163 1.00 91.06 202 LYS A O 1
ATOM 1610 N N . ILE A 1 203 ? 14.021 -7.854 -15.771 1.00 90.62 203 ILE A N 1
ATOM 1611 C CA . ILE A 1 203 ? 13.728 -8.362 -14.431 1.00 90.62 203 ILE A CA 1
ATOM 1612 C C . ILE A 1 203 ? 14.648 -9.556 -14.204 1.00 90.62 203 ILE A C 1
ATOM 1614 O O . ILE A 1 203 ? 14.732 -10.451 -15.051 1.00 90.62 203 ILE A O 1
ATOM 1618 N N . ASP A 1 204 ? 15.363 -9.564 -13.087 1.00 85.38 204 ASP A N 1
ATOM 1619 C CA . ASP A 1 204 ? 16.271 -10.647 -12.722 1.00 85.38 204 ASP A CA 1
ATOM 1620 C C . ASP A 1 204 ? 16.514 -10.663 -11.211 1.00 85.38 204 ASP A C 1
ATOM 1622 O O . ASP A 1 204 ? 16.202 -9.699 -10.513 1.00 85.38 204 ASP A O 1
ATOM 1626 N N . PHE A 1 205 ? 17.130 -11.730 -10.705 1.00 77.50 205 PHE A N 1
ATOM 1627 C CA . PHE A 1 205 ? 17.505 -11.845 -9.289 1.00 77.50 205 PHE A CA 1
ATOM 1628 C C . PHE A 1 205 ? 18.671 -10.923 -8.872 1.00 77.50 205 PHE A C 1
ATOM 1630 O O . PHE A 1 205 ? 19.142 -10.983 -7.738 1.00 77.50 205 PHE A O 1
ATOM 1637 N N . THR A 1 206 ? 19.145 -10.053 -9.765 1.00 68.00 206 THR A N 1
ATOM 1638 C CA . THR A 1 206 ? 20.288 -9.154 -9.554 1.00 68.00 206 THR A CA 1
ATOM 1639 C C . THR A 1 206 ? 19.864 -7.684 -9.463 1.00 68.00 206 THR A C 1
ATOM 1641 O O . THR A 1 206 ? 18.845 -7.288 -10.020 1.00 68.00 206 THR A O 1
ATOM 1644 N N . GLY A 1 207 ? 20.673 -6.847 -8.807 1.00 66.81 207 GLY A N 1
ATOM 1645 C CA . GLY A 1 207 ? 20.510 -5.386 -8.778 1.00 66.81 207 GLY A CA 1
ATOM 1646 C C . GLY A 1 207 ? 19.528 -4.897 -7.712 1.00 66.81 207 GLY A C 1
ATOM 1647 O O . GLY A 1 207 ? 19.948 -4.363 -6.690 1.00 66.81 207 GLY A O 1
ATOM 1648 N N . CYS A 1 208 ? 18.230 -5.120 -7.927 1.00 70.06 208 CYS A N 1
ATOM 1649 C CA . CYS A 1 208 ? 17.146 -4.493 -7.147 1.00 70.06 208 CYS A CA 1
ATOM 1650 C C . CYS A 1 208 ? 16.346 -5.449 -6.271 1.00 70.06 208 CYS A C 1
ATOM 1652 O O . CYS A 1 208 ? 15.418 -5.056 -5.562 1.00 70.06 208 CYS A O 1
ATOM 1654 N N . MET A 1 209 ? 16.778 -6.707 -6.265 1.00 66.75 209 MET A N 1
ATOM 1655 C CA . MET A 1 209 ? 16.148 -7.791 -5.534 1.00 66.75 209 MET A CA 1
ATOM 1656 C C . MET A 1 209 ? 16.011 -7.560 -4.013 1.00 66.75 209 MET A C 1
ATOM 1658 O O . MET A 1 209 ? 15.002 -8.018 -3.468 1.00 66.75 209 MET A O 1
ATOM 1662 N N . PRO A 1 210 ? 16.937 -6.873 -3.292 1.00 71.31 210 PRO A N 1
ATOM 1663 C CA . PRO A 1 210 ? 16.780 -6.628 -1.854 1.00 71.31 210 PRO A CA 1
ATOM 1664 C C . PRO A 1 210 ? 15.436 -6.000 -1.471 1.00 71.31 210 PRO A C 1
ATOM 1666 O O . PRO A 1 210 ? 14.933 -6.291 -0.389 1.00 71.31 210 PRO A O 1
ATOM 1669 N N . TRP A 1 211 ? 14.841 -5.238 -2.390 1.00 74.94 211 TRP A N 1
ATOM 1670 C CA . TRP A 1 211 ? 13.593 -4.494 -2.220 1.00 74.94 211 TRP A CA 1
ATOM 1671 C C . TRP A 1 211 ? 12.388 -5.145 -2.916 1.00 74.94 211 TRP A C 1
ATOM 1673 O O . TRP A 1 211 ? 11.361 -4.498 -3.090 1.00 74.94 211 TRP A O 1
ATOM 1683 N N . SER A 1 212 ? 12.515 -6.407 -3.335 1.00 83.44 212 SER A N 1
ATOM 1684 C CA . SER A 1 212 ? 11.489 -7.149 -4.081 1.00 83.44 212 SER A CA 1
ATOM 1685 C C . SER A 1 212 ? 11.073 -8.432 -3.359 1.00 83.44 212 SER A C 1
ATOM 1687 O O . SER A 1 212 ? 11.831 -8.972 -2.550 1.00 83.44 212 SER A O 1
ATOM 1689 N N . ILE A 1 213 ? 9.891 -8.948 -3.692 1.00 91.50 213 ILE A N 1
ATOM 1690 C CA . ILE A 1 213 ? 9.293 -10.131 -3.048 1.00 91.50 213 ILE A CA 1
ATOM 1691 C C . ILE A 1 213 ? 9.655 -11.476 -3.707 1.00 91.50 213 ILE A C 1
ATOM 1693 O O . ILE A 1 213 ? 9.310 -12.521 -3.157 1.00 91.50 213 ILE A O 1
ATOM 1697 N N . TYR A 1 214 ? 10.360 -11.482 -4.848 1.00 92.00 214 TYR A N 1
ATOM 1698 C CA . TYR A 1 214 ? 10.666 -12.701 -5.616 1.00 92.00 214 TYR A CA 1
ATOM 1699 C C . TYR A 1 214 ? 11.390 -13.759 -4.770 1.00 92.00 214 TYR A C 1
ATOM 1701 O O . TYR A 1 214 ? 12.504 -13.522 -4.294 1.00 92.00 214 TYR A O 1
ATOM 1709 N N . GLY A 1 215 ? 10.769 -14.930 -4.595 1.00 90.69 215 GLY A N 1
ATOM 1710 C CA . GLY A 1 215 ? 11.306 -16.060 -3.832 1.00 90.69 215 GLY A CA 1
ATOM 1711 C C . GLY A 1 215 ? 11.425 -15.811 -2.324 1.00 90.69 215 GLY A C 1
ATOM 1712 O O . GLY A 1 215 ? 12.164 -16.521 -1.644 1.00 90.69 215 GLY A O 1
ATOM 1713 N N . ARG A 1 216 ? 10.766 -14.770 -1.794 1.00 91.88 216 ARG A N 1
ATOM 1714 C CA . ARG A 1 216 ? 10.967 -14.279 -0.416 1.00 91.88 216 ARG A CA 1
ATOM 1715 C C . ARG A 1 216 ? 9.702 -14.244 0.429 1.00 91.88 216 ARG A C 1
ATOM 1717 O O . ARG A 1 216 ? 9.811 -14.037 1.641 1.00 91.88 216 ARG A O 1
ATOM 1724 N N . THR A 1 217 ? 8.525 -14.414 -0.172 1.00 94.81 217 THR A N 1
ATOM 1725 C CA . THR A 1 217 ? 7.268 -14.353 0.576 1.00 94.81 217 THR A CA 1
ATOM 1726 C C . THR A 1 217 ? 7.205 -15.476 1.608 1.00 94.81 217 THR A C 1
ATOM 1728 O O . THR A 1 217 ? 7.528 -16.637 1.336 1.00 94.81 217 THR A O 1
ATOM 1731 N N . ILE A 1 218 ? 6.817 -15.119 2.830 1.00 96.19 218 ILE A N 1
ATOM 1732 C CA . ILE A 1 218 ? 6.664 -16.077 3.926 1.00 96.19 218 ILE A CA 1
ATOM 1733 C C . ILE A 1 218 ? 5.362 -16.861 3.775 1.00 96.19 218 ILE A C 1
ATOM 1735 O O . ILE A 1 218 ? 4.358 -16.336 3.299 1.00 96.19 218 ILE A O 1
ATOM 1739 N N . GLY A 1 219 ? 5.383 -18.116 4.212 1.00 96.81 219 GLY A N 1
ATOM 1740 C CA . GLY A 1 219 ? 4.200 -18.961 4.339 1.00 96.81 219 GLY A CA 1
ATOM 1741 C C . GLY A 1 219 ? 3.533 -18.869 5.707 1.00 96.81 219 GLY A C 1
ATOM 1742 O O . GLY A 1 219 ? 4.114 -18.386 6.686 1.00 96.81 219 GLY A O 1
ATOM 1743 N N . GLY A 1 220 ? 2.318 -19.388 5.803 1.00 97.69 220 GLY A N 1
ATOM 1744 C CA . GLY A 1 220 ? 1.510 -19.416 7.017 1.00 97.69 220 GLY A CA 1
ATOM 1745 C C . GLY A 1 220 ? 0.049 -19.702 6.706 1.00 97.69 220 GLY A C 1
ATOM 1746 O O . GLY A 1 220 ? -0.271 -20.206 5.635 1.00 97.69 220 GLY A O 1
ATOM 1747 N N . ILE A 1 221 ? -0.826 -19.378 7.650 1.00 98.38 221 ILE A N 1
ATOM 1748 C CA . ILE A 1 221 ? -2.279 -19.423 7.483 1.00 98.38 221 ILE A CA 1
ATOM 1749 C C . ILE A 1 221 ? -2.737 -18.019 7.096 1.00 98.38 221 ILE A C 1
ATOM 1751 O O . ILE A 1 221 ? -2.462 -17.067 7.826 1.00 98.38 221 ILE A O 1
ATOM 1755 N N . THR A 1 222 ? -3.384 -17.874 5.944 1.00 97.19 222 THR A N 1
ATOM 1756 C CA . THR A 1 222 ? -3.928 -16.588 5.491 1.00 97.19 222 THR A CA 1
ATOM 1757 C C . THR A 1 222 ? -5.106 -16.143 6.361 1.00 97.19 222 THR A C 1
ATOM 1759 O O . THR A 1 222 ? -5.716 -16.968 7.046 1.00 97.19 222 THR A O 1
ATOM 1762 N N . PRO A 1 223 ? -5.498 -14.858 6.314 1.00 96.75 223 PRO A N 1
ATOM 1763 C CA . PRO A 1 223 ? -6.696 -14.380 7.005 1.00 96.75 223 PRO A CA 1
ATOM 1764 C C . PRO A 1 223 ? -7.983 -15.127 6.614 1.00 96.75 223 PRO A C 1
ATOM 1766 O O . PRO A 1 223 ? -8.892 -15.238 7.430 1.00 96.75 223 PRO A O 1
ATOM 1769 N N . SER A 1 224 ? -8.049 -15.683 5.398 1.00 94.12 224 SER A N 1
ATOM 1770 C CA . SER A 1 224 ? -9.159 -16.529 4.927 1.00 94.12 224 SER A CA 1
ATOM 1771 C C . SER A 1 224 ? -9.046 -18.008 5.338 1.00 94.12 224 SER A C 1
ATOM 1773 O O . SER A 1 224 ? -9.929 -18.799 5.018 1.00 94.12 224 SER A O 1
ATOM 1775 N N . GLY A 1 225 ? -7.998 -18.393 6.072 1.00 96.19 225 GLY A N 1
ATOM 1776 C CA . GLY A 1 225 ? -7.890 -19.685 6.755 1.00 96.19 225 GLY A CA 1
ATOM 1777 C C . GLY A 1 225 ? -7.152 -20.790 5.996 1.00 96.19 225 GLY A C 1
ATOM 1778 O O . GLY A 1 225 ? -6.980 -21.879 6.542 1.00 96.19 225 GLY A O 1
ATOM 1779 N N . TRP A 1 226 ? -6.676 -20.545 4.773 1.00 96.38 226 TRP A N 1
ATOM 1780 C CA . TRP A 1 226 ? -5.906 -21.541 4.023 1.00 96.38 226 TRP A CA 1
ATOM 1781 C C . TRP A 1 226 ? -4.403 -21.413 4.291 1.00 96.38 226 TRP A C 1
ATOM 1783 O O . TRP A 1 226 ? -3.871 -20.324 4.499 1.00 96.38 226 TRP A O 1
ATOM 1793 N N . GLY A 1 227 ? -3.713 -22.554 4.312 1.00 97.38 227 GLY A N 1
ATOM 1794 C CA . GLY A 1 227 ? -2.269 -22.620 4.525 1.00 97.38 227 GLY A CA 1
ATOM 1795 C C . GLY A 1 227 ? -1.480 -22.488 3.224 1.00 97.38 227 GLY A C 1
ATOM 1796 O O . GLY A 1 227 ? -1.862 -23.061 2.205 1.00 97.38 227 GLY A O 1
ATOM 1797 N N . CYS A 1 228 ? -0.342 -21.799 3.265 1.00 96.88 228 CYS A N 1
ATOM 1798 C CA . CYS A 1 228 ? 0.598 -21.712 2.152 1.00 96.88 228 CYS A CA 1
ATOM 1799 C C . CYS A 1 228 ? 2.055 -21.824 2.614 1.00 96.88 228 CYS A C 1
ATOM 1801 O O . CYS A 1 228 ? 2.413 -21.377 3.704 1.00 96.88 228 CYS A O 1
ATOM 1803 N N . ALA A 1 229 ? 2.916 -22.398 1.769 1.00 96.44 229 ALA A N 1
ATOM 1804 C CA . ALA A 1 229 ? 4.367 -22.378 1.984 1.00 96.44 229 ALA A CA 1
ATOM 1805 C C . ALA A 1 229 ? 4.976 -21.008 1.636 1.00 96.44 229 ALA A C 1
ATOM 1807 O O . ALA A 1 229 ? 5.931 -20.569 2.274 1.00 96.44 229 ALA A O 1
ATOM 1808 N N . HIS A 1 230 ? 4.371 -20.327 0.663 1.00 96.06 230 HIS A N 1
ATOM 1809 C CA . HIS A 1 230 ? 4.722 -18.993 0.199 1.00 96.06 230 HIS A CA 1
ATOM 1810 C C . HIS A 1 230 ? 3.432 -18.229 -0.085 1.00 96.06 230 HIS A C 1
ATOM 1812 O O . HIS A 1 230 ? 2.535 -18.749 -0.753 1.00 96.06 230 HIS A O 1
ATOM 1818 N N . LEU A 1 231 ? 3.310 -17.015 0.449 1.00 96.25 231 LEU A N 1
ATOM 1819 C CA . LEU A 1 231 ? 2.154 -16.165 0.188 1.00 96.25 231 LEU A CA 1
ATOM 1820 C C . LEU A 1 231 ? 2.122 -15.769 -1.292 1.00 96.25 231 LEU A C 1
ATOM 1822 O O . LEU A 1 231 ? 3.133 -15.324 -1.843 1.00 96.25 231 LEU A O 1
ATOM 1826 N N . LEU A 1 232 ? 0.951 -15.934 -1.914 1.00 95.31 232 LEU A N 1
ATOM 1827 C CA . LEU A 1 232 ? 0.689 -15.438 -3.262 1.00 95.31 232 LEU A CA 1
ATOM 1828 C C . LEU A 1 232 ? 0.876 -13.925 -3.295 1.00 95.31 232 LEU A C 1
ATOM 1830 O O . LEU A 1 232 ? 0.641 -13.248 -2.294 1.00 95.31 232 LEU A O 1
ATOM 1834 N N . GLY A 1 233 ? 1.256 -13.378 -4.441 1.00 94.56 233 GLY A N 1
ATOM 1835 C CA . GLY A 1 233 ? 1.415 -11.938 -4.541 1.00 94.56 233 GLY A CA 1
ATOM 1836 C C . GLY A 1 233 ? 1.292 -11.382 -5.941 1.00 94.56 233 GLY A C 1
ATOM 1837 O O . GLY A 1 233 ? 1.307 -12.108 -6.933 1.00 94.56 233 GLY A O 1
ATOM 1838 N N . SER A 1 234 ? 1.185 -10.064 -6.006 1.00 93.94 234 SER A N 1
ATOM 1839 C CA . SER A 1 234 ? 1.193 -9.301 -7.243 1.00 93.94 234 SER A CA 1
ATOM 1840 C C . SER A 1 234 ? 2.368 -8.338 -7.266 1.00 93.94 234 SER A C 1
ATOM 1842 O O . SER A 1 234 ? 2.685 -7.713 -6.253 1.00 93.94 234 SER A O 1
ATOM 1844 N N . VAL A 1 235 ? 2.971 -8.176 -8.437 1.00 93.56 235 VAL A N 1
ATOM 1845 C CA . VAL A 1 235 ? 3.930 -7.107 -8.699 1.00 93.56 235 VAL A CA 1
ATOM 1846 C C . VAL A 1 235 ? 3.394 -6.124 -9.726 1.00 93.56 235 VAL A C 1
ATOM 1848 O O . VAL A 1 235 ? 2.655 -6.524 -10.623 1.00 93.56 235 VAL A O 1
ATOM 1851 N N . PHE A 1 236 ? 3.737 -4.847 -9.598 1.00 91.62 236 PHE A N 1
ATOM 1852 C CA . PHE A 1 236 ? 3.209 -3.762 -10.433 1.00 91.62 236 PHE A CA 1
ATOM 1853 C C . PHE A 1 236 ? 4.313 -2.764 -10.810 1.00 91.62 236 PHE A C 1
ATOM 1855 O O . PHE A 1 236 ? 5.380 -2.763 -10.203 1.00 91.62 236 PHE A O 1
ATOM 1862 N N . LEU A 1 237 ? 4.065 -1.930 -11.824 1.00 91.88 237 LEU A N 1
ATOM 1863 C CA . LEU A 1 237 ? 4.947 -0.808 -12.162 1.00 91.88 237 LEU A CA 1
ATOM 1864 C C . LEU A 1 237 ? 4.718 0.331 -11.166 1.00 91.88 237 LEU A C 1
ATOM 1866 O O . LEU A 1 237 ? 3.626 0.894 -11.116 1.00 91.88 237 LEU A O 1
ATOM 1870 N N . ASP A 1 238 ? 5.737 0.640 -10.379 1.00 88.62 238 ASP A N 1
ATOM 1871 C CA . ASP A 1 238 ? 5.690 1.637 -9.315 1.00 88.62 238 ASP A CA 1
ATOM 1872 C C . ASP A 1 238 ? 5.730 3.079 -9.846 1.00 88.62 238 ASP A C 1
ATOM 1874 O O . ASP A 1 238 ? 6.321 3.375 -10.890 1.00 88.62 238 ASP A O 1
ATOM 1878 N N . ASN A 1 239 ? 5.100 3.984 -9.103 1.00 86.56 239 ASN A N 1
ATOM 1879 C CA . ASN A 1 239 ? 4.914 5.394 -9.446 1.00 86.56 239 ASN A CA 1
ATOM 1880 C C . ASN A 1 239 ? 5.475 6.319 -8.354 1.00 86.56 239 ASN A C 1
ATOM 1882 O O . ASN A 1 239 ? 4.837 7.286 -7.937 1.00 86.56 239 ASN A O 1
ATOM 1886 N N . TYR A 1 240 ? 6.676 5.996 -7.872 1.00 80.19 240 TYR A N 1
ATOM 1887 C CA . TYR A 1 240 ? 7.341 6.688 -6.763 1.00 80.19 240 TYR A CA 1
ATOM 1888 C C . TYR A 1 240 ? 7.910 8.074 -7.117 1.00 80.19 240 TYR A C 1
ATOM 1890 O O . TYR A 1 240 ? 8.492 8.730 -6.253 1.00 80.19 240 TYR A O 1
ATOM 1898 N N . GLY A 1 241 ? 7.737 8.538 -8.356 1.00 78.94 241 GLY A N 1
ATOM 1899 C CA . GLY A 1 241 ? 8.215 9.832 -8.825 1.00 78.94 241 GLY A CA 1
ATOM 1900 C C . GLY A 1 241 ? 9.610 9.787 -9.453 1.00 78.94 241 GLY A C 1
ATOM 1901 O O . GLY A 1 241 ? 10.490 9.015 -9.070 1.00 78.94 241 GLY A O 1
ATOM 1902 N N . ASN A 1 242 ? 9.811 10.657 -10.442 1.00 77.88 242 ASN A N 1
ATOM 1903 C CA . ASN A 1 242 ? 11.069 10.785 -11.181 1.00 77.88 242 ASN A CA 1
ATOM 1904 C C . ASN A 1 242 ? 12.139 11.529 -10.367 1.00 77.88 242 ASN A C 1
ATOM 1906 O O . ASN A 1 242 ? 11.837 12.211 -9.383 1.00 77.88 242 ASN A O 1
ATOM 1910 N N . SER A 1 243 ? 13.399 11.469 -10.815 1.00 75.62 243 SER A N 1
ATOM 1911 C CA . SER A 1 243 ? 14.440 12.320 -10.233 1.00 75.62 243 SER A CA 1
ATOM 1912 C C . SER A 1 243 ? 14.051 13.798 -10.355 1.00 75.62 243 SER A C 1
ATOM 1914 O O . SER A 1 243 ? 13.556 14.252 -11.391 1.00 75.62 243 SER A O 1
ATOM 1916 N N . GLY A 1 244 ? 14.331 14.576 -9.307 1.00 73.25 244 GLY A N 1
ATOM 1917 C CA . GLY A 1 244 ? 14.073 16.019 -9.293 1.00 73.25 244 GLY A CA 1
ATOM 1918 C C . GLY A 1 244 ? 14.987 16.841 -10.211 1.00 73.25 244 GLY A C 1
ATOM 1919 O O . GLY A 1 244 ? 14.858 18.060 -10.241 1.00 73.25 244 GLY A O 1
ATOM 1920 N N . ASN A 1 245 ? 15.917 16.209 -10.939 1.00 83.12 245 ASN A N 1
ATOM 1921 C CA . ASN A 1 245 ? 16.816 16.874 -11.880 1.00 83.12 245 ASN A CA 1
ATOM 1922 C C . ASN A 1 245 ? 16.509 16.420 -13.318 1.00 83.12 245 ASN A C 1
ATOM 1924 O O . ASN A 1 245 ? 17.023 15.384 -13.745 1.00 83.12 245 ASN A O 1
ATOM 1928 N N . PRO A 1 246 ? 15.735 17.204 -14.091 1.00 84.12 246 PRO A N 1
ATOM 1929 C CA . PRO A 1 246 ? 15.376 16.857 -15.464 1.00 84.12 246 PRO A CA 1
ATOM 1930 C C . PRO A 1 246 ? 16.568 16.642 -16.399 1.00 84.12 246 PRO A C 1
ATOM 1932 O O . PRO A 1 246 ? 16.469 15.891 -17.363 1.00 84.12 246 PRO A O 1
ATOM 1935 N N . ASN A 1 247 ? 17.723 17.246 -16.100 1.00 86.44 247 ASN A N 1
ATOM 1936 C CA . ASN A 1 247 ? 18.927 17.094 -16.919 1.00 86.44 247 ASN A CA 1
ATOM 1937 C C . ASN A 1 247 ? 19.542 15.689 -16.837 1.00 86.44 247 ASN A C 1
ATOM 1939 O O . ASN A 1 247 ? 20.443 15.378 -17.612 1.00 86.44 247 ASN A O 1
ATOM 1943 N N . THR A 1 248 ? 19.097 14.849 -15.896 1.00 87.00 248 THR A N 1
ATOM 1944 C CA . THR A 1 248 ? 19.561 13.460 -15.775 1.00 87.00 248 THR A CA 1
ATOM 1945 C C . THR A 1 248 ? 18.573 12.456 -16.362 1.00 87.00 248 THR A C 1
ATOM 1947 O O . THR A 1 248 ? 18.851 11.262 -16.353 1.00 87.00 248 THR A O 1
ATOM 1950 N N . TRP A 1 249 ? 17.416 12.891 -16.858 1.00 89.38 249 TRP A N 1
ATOM 1951 C CA . TRP A 1 249 ? 16.413 11.984 -17.415 1.00 89.38 249 TRP A CA 1
ATOM 1952 C C . TRP A 1 249 ? 16.944 11.256 -18.657 1.00 89.38 249 TRP A C 1
ATOM 1954 O O . TRP A 1 249 ? 17.599 11.852 -19.512 1.00 89.38 249 TRP A O 1
ATOM 1964 N N . GLY A 1 250 ? 16.710 9.943 -18.728 1.00 87.81 250 GLY A N 1
ATOM 1965 C CA . GLY A 1 250 ? 17.231 9.083 -19.797 1.00 87.81 250 GLY A CA 1
ATOM 1966 C C . GLY A 1 250 ? 18.689 8.636 -19.605 1.00 87.81 250 GLY A C 1
ATOM 1967 O O . GLY A 1 250 ? 19.169 7.783 -20.353 1.00 87.81 250 GLY A O 1
ATOM 1968 N N . VAL A 1 251 ? 19.398 9.153 -18.593 1.00 90.19 251 VAL A N 1
ATOM 1969 C CA . VAL A 1 251 ? 20.792 8.782 -18.296 1.00 90.19 251 VAL A CA 1
ATOM 1970 C C . VAL A 1 251 ? 20.834 7.512 -17.434 1.00 90.19 251 VAL A C 1
ATOM 1972 O O . VAL A 1 251 ? 20.108 7.439 -16.448 1.00 90.19 251 VAL A O 1
ATOM 1975 N N . PRO A 1 252 ? 21.679 6.510 -17.750 1.00 87.88 252 PRO A N 1
ATOM 1976 C CA . PRO A 1 252 ? 21.840 5.326 -16.908 1.00 87.88 252 PRO A CA 1
ATOM 1977 C C . PRO A 1 252 ? 22.285 5.661 -15.482 1.00 87.88 252 PRO A C 1
ATOM 1979 O O . PRO A 1 252 ? 23.343 6.262 -15.286 1.00 87.88 252 PRO A O 1
ATOM 1982 N N . MET A 1 253 ? 21.535 5.188 -14.493 1.00 83.19 253 MET A N 1
ATOM 1983 C CA . MET A 1 253 ? 21.877 5.277 -13.075 1.00 83.19 253 MET A CA 1
ATOM 1984 C C . MET A 1 253 ? 22.527 3.984 -12.554 1.00 83.19 253 MET A C 1
ATOM 1986 O O . MET A 1 253 ? 23.146 3.993 -11.490 1.00 83.19 253 MET A O 1
ATOM 1990 N N . LYS A 1 254 ? 22.411 2.870 -13.298 1.00 73.38 254 LYS A N 1
ATOM 1991 C CA . LYS A 1 254 ? 22.892 1.524 -12.924 1.00 73.38 254 LYS A CA 1
ATOM 1992 C C . LYS A 1 254 ? 22.390 1.073 -11.542 1.00 73.38 254 LYS A C 1
ATOM 1994 O O . LYS A 1 254 ? 23.131 0.472 -10.766 1.00 73.38 254 LYS A O 1
ATOM 1999 N N . GLY A 1 255 ? 21.122 1.364 -11.246 1.00 69.75 255 GLY A N 1
ATOM 2000 C CA . GLY A 1 255 ? 20.451 1.034 -9.988 1.00 69.75 255 GLY A CA 1
ATOM 2001 C C . GLY A 1 255 ? 18.976 0.679 -10.190 1.00 69.75 255 GLY A C 1
ATOM 2002 O O . GLY A 1 255 ? 18.585 0.221 -11.260 1.00 69.75 255 GLY A O 1
ATOM 2003 N N . CYS A 1 256 ? 18.165 0.893 -9.151 1.00 71.75 256 CYS A N 1
ATOM 2004 C CA . CYS A 1 256 ? 16.732 0.548 -9.136 1.00 71.75 256 CYS A CA 1
ATOM 2005 C C . CYS A 1 256 ? 15.798 1.646 -9.621 1.00 71.75 256 CYS A C 1
ATOM 2007 O O . CYS A 1 256 ? 14.593 1.427 -9.698 1.00 71.75 256 CYS A O 1
ATOM 2009 N N . ASN A 1 257 ? 16.372 2.792 -9.979 1.00 77.38 257 ASN A N 1
ATOM 2010 C CA . ASN A 1 257 ? 15.657 3.850 -10.666 1.00 77.38 257 ASN A CA 1
ATOM 2011 C C . ASN A 1 257 ? 16.010 3.756 -12.143 1.00 77.38 257 ASN A C 1
ATOM 2013 O O . ASN A 1 257 ? 17.191 3.779 -12.494 1.00 77.38 257 ASN A O 1
ATOM 2017 N N . LEU A 1 258 ? 14.994 3.612 -12.988 1.00 87.88 258 LEU A N 1
ATOM 2018 C CA . LEU A 1 258 ? 15.164 3.335 -14.408 1.00 87.88 258 LEU A CA 1
ATOM 2019 C C . LEU A 1 258 ? 15.477 4.623 -15.147 1.00 87.88 258 LEU A C 1
ATOM 2021 O O . LEU A 1 258 ? 14.570 5.381 -15.474 1.00 87.88 258 LEU A O 1
ATOM 2025 N N . TYR A 1 259 ? 16.748 4.873 -15.448 1.00 91.25 259 TYR A N 1
ATOM 2026 C CA . TYR A 1 259 ? 17.157 6.043 -16.222 1.00 91.25 259 TYR A CA 1
ATOM 2027 C C . TYR A 1 259 ? 16.654 7.366 -15.617 1.00 91.25 259 TYR A C 1
ATOM 2029 O O . TYR A 1 259 ? 16.236 8.274 -16.338 1.00 91.25 259 TYR A O 1
ATOM 2037 N N . HIS A 1 260 ? 16.648 7.446 -14.280 1.00 89.25 260 HIS A N 1
ATOM 2038 C CA . HIS A 1 260 ? 16.078 8.544 -13.488 1.00 89.25 260 HIS A CA 1
ATOM 2039 C C . HIS A 1 260 ? 14.553 8.751 -13.597 1.00 89.25 260 HIS A C 1
ATOM 2041 O O . HIS A 1 260 ? 14.037 9.736 -13.064 1.00 89.25 260 HIS A O 1
ATOM 2047 N N . PHE A 1 261 ? 13.833 7.811 -14.204 1.00 90.94 261 PHE A N 1
ATOM 2048 C CA . PHE A 1 261 ? 12.377 7.733 -14.166 1.00 90.94 261 PHE A CA 1
ATOM 2049 C C . PHE A 1 261 ? 11.896 6.745 -13.097 1.00 90.94 261 PHE A C 1
ATOM 2051 O O . PHE A 1 261 ? 12.600 5.784 -12.761 1.00 90.94 261 PHE A O 1
ATOM 2058 N N . ASP A 1 262 ? 10.674 6.953 -12.603 1.00 89.88 262 ASP A N 1
ATOM 2059 C CA . ASP A 1 262 ? 9.923 5.874 -11.968 1.00 89.88 262 ASP A CA 1
ATOM 2060 C C . ASP A 1 262 ? 9.495 4.817 -13.000 1.00 89.88 262 ASP A C 1
ATOM 2062 O O . ASP A 1 262 ? 9.597 5.002 -14.219 1.00 89.88 262 ASP A O 1
ATOM 2066 N N . GLU A 1 263 ? 9.067 3.653 -12.514 1.00 91.31 263 GLU A N 1
ATOM 2067 C CA . GLU A 1 263 ? 8.844 2.482 -13.362 1.00 91.31 263 GLU A CA 1
ATOM 2068 C C . GLU A 1 263 ? 7.688 2.709 -14.347 1.00 91.31 263 GLU A C 1
ATOM 2070 O O . GLU A 1 263 ? 7.785 2.321 -15.515 1.00 91.31 263 GLU A O 1
ATOM 2075 N N . ILE A 1 264 ? 6.607 3.364 -13.910 1.00 91.88 264 ILE A N 1
ATOM 2076 C CA . ILE A 1 264 ? 5.461 3.649 -14.777 1.00 91.88 264 ILE A CA 1
ATOM 2077 C C . ILE A 1 264 ? 5.774 4.723 -15.828 1.00 91.88 264 ILE A C 1
ATOM 2079 O O . ILE A 1 264 ? 5.364 4.567 -16.981 1.00 91.88 264 ILE A O 1
ATOM 2083 N N . THR A 1 265 ? 6.529 5.772 -15.480 1.00 92.3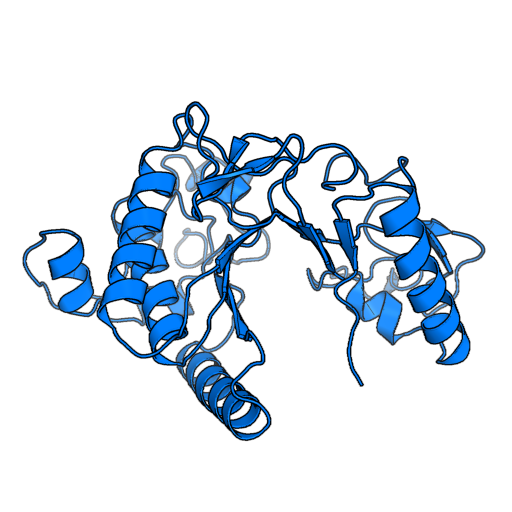8 265 THR A N 1
ATOM 2084 C CA . THR A 1 265 ? 6.941 6.821 -16.423 1.00 92.38 265 THR A CA 1
ATOM 2085 C C . THR A 1 265 ? 7.892 6.242 -17.455 1.00 92.38 265 THR A C 1
ATOM 2087 O O . THR A 1 265 ? 7.654 6.405 -18.653 1.00 92.38 265 THR A O 1
ATOM 2090 N N . TRP A 1 266 ? 8.916 5.499 -17.016 1.00 93.25 266 TRP A N 1
ATOM 2091 C CA . TRP A 1 266 ? 9.818 4.788 -17.922 1.00 93.25 266 TRP A CA 1
ATOM 2092 C C . TRP A 1 266 ? 9.024 3.937 -18.912 1.00 93.25 266 TRP A C 1
ATOM 2094 O O . TRP A 1 266 ? 9.240 4.043 -20.119 1.00 93.25 266 TRP A O 1
ATOM 2104 N N . PHE A 1 267 ? 8.078 3.133 -18.413 1.00 93.81 267 PHE A N 1
ATOM 2105 C CA . PHE A 1 267 ? 7.262 2.266 -19.253 1.00 93.81 267 PHE A CA 1
ATOM 2106 C C . PHE A 1 267 ? 6.425 3.072 -20.251 1.00 93.81 267 PHE A C 1
ATOM 2108 O O . PHE A 1 267 ? 6.395 2.730 -21.432 1.00 93.81 267 PHE A O 1
ATOM 2115 N N . ALA A 1 268 ? 5.774 4.152 -19.808 1.00 93.19 268 ALA A N 1
ATOM 2116 C CA . ALA A 1 268 ? 4.922 4.997 -20.642 1.00 93.19 268 ALA A CA 1
ATOM 2117 C C . ALA A 1 268 ? 5.685 5.714 -21.768 1.00 93.19 268 ALA A C 1
ATOM 2119 O O . ALA A 1 268 ? 5.120 5.913 -22.845 1.00 93.19 268 ALA A O 1
ATOM 2120 N N . LEU A 1 269 ? 6.957 6.058 -21.542 1.00 93.81 269 LEU A N 1
ATOM 2121 C CA . LEU A 1 269 ? 7.828 6.706 -22.528 1.00 93.81 269 LEU A CA 1
ATOM 2122 C C . LEU A 1 269 ? 8.327 5.756 -23.630 1.00 93.81 269 LEU A C 1
ATOM 2124 O O . LEU A 1 269 ? 8.844 6.218 -24.653 1.00 93.81 269 LEU A O 1
ATOM 2128 N N . GLN A 1 270 ? 8.162 4.440 -23.460 1.00 94.06 270 GLN A N 1
ATOM 2129 C CA . GLN A 1 270 ? 8.550 3.468 -24.478 1.00 94.06 270 GLN A CA 1
ATOM 2130 C C . GLN A 1 270 ? 7.555 3.429 -25.643 1.00 94.06 270 GLN A C 1
ATOM 2132 O O . GLN A 1 270 ? 6.333 3.578 -25.483 1.00 94.06 270 GLN A O 1
ATOM 2137 N N . ASP A 1 271 ? 8.070 3.139 -26.840 1.00 94.38 271 ASP A N 1
ATOM 2138 C CA . ASP A 1 271 ? 7.220 2.945 -28.008 1.00 94.38 271 ASP A CA 1
ATOM 2139 C C . ASP A 1 271 ? 6.237 1.780 -27.790 1.00 94.38 271 ASP A C 1
ATOM 2141 O O . ASP A 1 271 ? 6.474 0.849 -27.012 1.00 94.38 271 ASP A O 1
ATOM 2145 N N . LYS A 1 272 ? 5.094 1.828 -28.481 1.00 94.44 272 LYS A N 1
ATOM 2146 C CA . LYS A 1 272 ? 4.028 0.827 -28.328 1.00 94.44 272 LYS A CA 1
ATOM 2147 C C . LYS A 1 272 ? 4.545 -0.602 -28.534 1.00 94.44 272 LYS A C 1
ATOM 2149 O O . LYS A 1 272 ? 4.182 -1.491 -27.769 1.00 94.44 272 LYS A O 1
ATOM 2154 N N . SER A 1 273 ? 5.391 -0.816 -29.541 1.00 95.19 273 SER A N 1
ATOM 2155 C CA . SER A 1 273 ? 5.903 -2.147 -29.869 1.00 95.19 273 SER A CA 1
ATOM 2156 C C . SER A 1 273 ? 6.801 -2.684 -28.751 1.00 95.19 273 SER A C 1
ATOM 2158 O O . SER A 1 273 ? 6.732 -3.868 -28.417 1.00 95.19 273 SER A O 1
ATOM 2160 N N . TYR A 1 274 ? 7.616 -1.820 -28.137 1.00 94.75 274 TYR A N 1
ATOM 2161 C CA . TYR A 1 274 ? 8.429 -2.178 -26.985 1.00 94.75 274 TYR A CA 1
ATOM 2162 C C . TYR A 1 274 ? 7.551 -2.491 -25.775 1.00 94.75 274 TYR A C 1
ATOM 2164 O O . TYR A 1 274 ? 7.727 -3.551 -25.180 1.00 94.75 274 TYR A O 1
ATOM 2172 N N . ARG A 1 275 ? 6.567 -1.639 -25.452 1.00 95.00 275 ARG A N 1
ATOM 2173 C CA . ARG A 1 275 ? 5.632 -1.883 -24.341 1.00 95.00 275 ARG A CA 1
ATOM 2174 C C . ARG A 1 275 ? 4.931 -3.233 -24.467 1.00 95.00 275 ARG A C 1
ATOM 2176 O O . ARG A 1 275 ? 4.921 -3.999 -23.511 1.00 95.00 275 ARG A O 1
ATOM 2183 N N . GLU A 1 276 ? 4.414 -3.569 -25.648 1.00 94.62 276 GLU A N 1
ATOM 2184 C CA . GLU A 1 276 ? 3.742 -4.853 -25.899 1.00 94.62 276 GLU A CA 1
ATOM 2185 C C . GLU A 1 276 ? 4.681 -6.054 -25.705 1.00 94.62 276 GLU A C 1
ATOM 2187 O O . GLU A 1 276 ? 4.330 -7.022 -25.022 1.00 94.62 276 GLU A O 1
ATOM 2192 N N . ARG A 1 277 ? 5.905 -5.987 -26.252 1.00 95.44 277 ARG A N 1
ATOM 2193 C CA . ARG A 1 277 ? 6.917 -7.037 -26.048 1.00 95.44 277 ARG A CA 1
ATOM 2194 C C . ARG A 1 277 ? 7.323 -7.151 -24.581 1.00 95.44 277 ARG A C 1
ATOM 2196 O O . ARG A 1 277 ? 7.475 -8.264 -24.079 1.00 95.44 277 ARG A O 1
ATOM 2203 N N . TRP A 1 278 ? 7.481 -6.020 -23.900 1.00 95.31 278 TRP A N 1
ATOM 2204 C CA . TRP A 1 278 ? 7.932 -5.973 -22.518 1.00 95.31 278 TRP A CA 1
ATOM 2205 C C . TRP A 1 278 ? 6.871 -6.486 -21.545 1.00 95.31 278 TRP A C 1
ATOM 2207 O O . TRP A 1 278 ? 7.208 -7.279 -20.675 1.00 95.31 278 TRP A O 1
ATOM 2217 N N . LEU A 1 279 ? 5.590 -6.142 -21.727 1.00 95.25 279 LEU A N 1
ATOM 2218 C CA . LEU A 1 279 ? 4.494 -6.701 -20.924 1.00 95.25 279 LEU A CA 1
ATOM 2219 C C . LEU A 1 279 ? 4.436 -8.229 -21.043 1.00 95.25 279 LEU A C 1
ATOM 2221 O O . LEU A 1 279 ? 4.331 -8.925 -20.033 1.00 95.25 279 LEU A O 1
ATOM 2225 N N . LYS A 1 280 ? 4.562 -8.761 -22.269 1.00 95.06 280 LYS A N 1
ATOM 2226 C CA . LYS A 1 280 ? 4.616 -10.211 -22.503 1.00 95.06 280 LYS A CA 1
ATOM 2227 C C . LYS A 1 280 ? 5.834 -10.835 -21.819 1.00 95.06 280 LYS A C 1
ATOM 2229 O O . LYS A 1 280 ? 5.705 -11.862 -21.161 1.00 95.06 280 LYS A O 1
ATOM 2234 N N . TYR A 1 281 ? 7.004 -10.212 -21.952 1.00 95.94 281 TYR A N 1
ATOM 2235 C CA .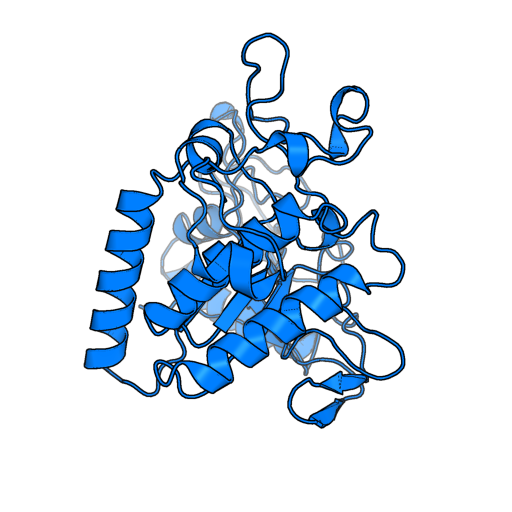 TYR A 1 281 ? 8.223 -10.639 -21.267 1.00 95.94 281 TYR A CA 1
ATOM 2236 C C . TYR A 1 281 ? 8.048 -10.660 -19.741 1.00 95.94 281 TYR A C 1
ATOM 2238 O O . TYR A 1 281 ? 8.314 -11.691 -19.128 1.00 95.94 281 TYR A O 1
ATOM 2246 N N . ALA A 1 282 ? 7.563 -9.571 -19.141 1.00 94.81 282 ALA A N 1
ATOM 2247 C CA . ALA A 1 282 ? 7.375 -9.436 -17.701 1.00 94.81 282 ALA A CA 1
ATOM 2248 C C . ALA A 1 282 ? 6.400 -10.490 -17.164 1.00 94.81 282 ALA A C 1
ATOM 2250 O O . ALA A 1 282 ? 6.724 -11.182 -16.200 1.00 94.81 282 ALA A O 1
ATOM 2251 N N . PHE A 1 283 ? 5.266 -10.688 -17.846 1.00 94.38 283 PHE A N 1
ATOM 2252 C CA . PHE A 1 283 ? 4.278 -11.709 -17.500 1.00 94.38 283 PHE A CA 1
ATOM 2253 C C . PHE A 1 283 ? 4.910 -13.103 -17.354 1.00 94.38 283 PHE A C 1
ATOM 2255 O O . PHE A 1 283 ? 4.735 -13.753 -16.325 1.00 94.38 283 PHE A O 1
ATOM 2262 N N . TYR A 1 284 ? 5.698 -13.552 -18.337 1.00 95.19 284 TYR A N 1
ATOM 2263 C CA . TYR A 1 284 ? 6.352 -14.864 -18.267 1.00 95.19 284 TYR A CA 1
ATOM 2264 C C . TYR A 1 284 ? 7.553 -14.889 -17.316 1.00 95.19 284 TYR A C 1
ATOM 2266 O O . TYR A 1 284 ? 7.750 -15.873 -16.602 1.00 95.19 284 TYR A O 1
ATOM 2274 N N . LYS A 1 285 ? 8.363 -13.825 -17.282 1.00 95.00 285 LYS A N 1
ATOM 2275 C CA . LYS A 1 285 ? 9.575 -13.769 -16.457 1.00 95.00 285 LYS A CA 1
ATOM 2276 C C . LYS A 1 285 ? 9.246 -13.791 -14.967 1.00 95.00 285 LYS A C 1
ATOM 2278 O O . LYS A 1 285 ? 9.918 -14.515 -14.239 1.00 95.00 285 LYS A O 1
ATOM 2283 N N . ILE A 1 286 ? 8.201 -13.083 -14.532 1.00 94.38 286 ILE A N 1
ATOM 2284 C CA . ILE A 1 286 ? 7.738 -13.102 -13.135 1.00 94.38 286 ILE A CA 1
ATOM 2285 C C . ILE A 1 286 ? 7.359 -14.522 -12.724 1.00 94.38 286 ILE A C 1
ATOM 2287 O O . ILE A 1 286 ? 7.878 -15.016 -11.729 1.00 94.38 286 ILE A O 1
ATOM 2291 N N . ARG A 1 287 ? 6.542 -15.212 -13.531 1.00 93.44 287 ARG A N 1
ATOM 2292 C CA . ARG A 1 287 ? 6.143 -16.604 -13.270 1.00 93.44 287 ARG A CA 1
ATOM 2293 C C . ARG A 1 287 ? 7.341 -17.551 -13.234 1.00 93.44 287 ARG A C 1
ATOM 2295 O O . ARG A 1 287 ? 7.416 -18.412 -12.370 1.00 93.44 287 ARG A O 1
ATOM 2302 N N . CYS A 1 288 ? 8.303 -17.364 -14.138 1.00 94.19 288 CYS A N 1
ATOM 2303 C CA . CYS A 1 288 ? 9.539 -18.145 -14.166 1.00 94.19 288 CYS A CA 1
ATOM 2304 C C . CYS A 1 288 ? 10.406 -17.937 -12.914 1.00 94.19 288 CYS A C 1
ATOM 2306 O O . CYS A 1 288 ? 11.086 -18.867 -12.488 1.00 94.19 288 CYS A O 1
ATOM 2308 N N . MET A 1 289 ? 10.433 -16.722 -12.360 1.00 91.81 289 MET A N 1
ATOM 2309 C CA . MET A 1 289 ? 11.202 -16.407 -11.153 1.00 91.81 289 MET A CA 1
ATOM 2310 C C . MET A 1 289 ? 10.485 -16.863 -9.883 1.00 91.81 289 MET A C 1
ATOM 2312 O O . MET A 1 289 ? 11.133 -17.340 -8.958 1.00 91.81 289 MET A O 1
ATOM 2316 N N . ASP A 1 290 ? 9.163 -16.719 -9.836 1.00 93.81 290 ASP A N 1
ATOM 2317 C CA . ASP A 1 290 ? 8.347 -17.116 -8.697 1.00 93.81 290 ASP A CA 1
ATOM 2318 C C . ASP A 1 290 ? 6.928 -17.503 -9.144 1.00 93.81 290 ASP A C 1
ATOM 2320 O O . ASP A 1 290 ? 6.109 -16.668 -9.540 1.00 93.81 290 ASP A O 1
ATOM 2324 N N . ASN A 1 291 ? 6.614 -18.793 -9.023 1.00 94.81 291 ASN A N 1
ATOM 2325 C CA . ASN A 1 291 ? 5.306 -19.349 -9.370 1.00 94.81 291 ASN A CA 1
ATOM 2326 C C . ASN A 1 291 ? 4.175 -18.930 -8.406 1.00 94.81 291 ASN A C 1
ATOM 2328 O O . ASN A 1 291 ? 3.020 -19.295 -8.638 1.00 94.81 291 ASN A O 1
ATOM 2332 N N . ASN A 1 292 ? 4.448 -18.154 -7.355 1.00 95.12 292 ASN A N 1
ATOM 2333 C CA . ASN A 1 292 ? 3.425 -17.572 -6.479 1.00 95.12 292 ASN A CA 1
ATOM 2334 C C . ASN A 1 292 ? 3.101 -16.114 -6.825 1.00 95.12 292 ASN A C 1
ATOM 2336 O O . ASN A 1 292 ? 2.138 -15.563 -6.290 1.00 95.12 292 ASN A O 1
ATOM 2340 N N . LEU A 1 293 ? 3.871 -15.491 -7.723 1.00 94.81 293 LEU A N 1
ATOM 2341 C CA . LEU A 1 293 ? 3.717 -14.081 -8.063 1.00 94.81 293 LEU A CA 1
ATOM 2342 C C . LEU A 1 293 ? 3.037 -13.880 -9.415 1.00 94.81 293 LEU A C 1
ATOM 2344 O O . LEU A 1 293 ? 3.188 -14.679 -10.340 1.00 94.81 293 LEU A O 1
ATOM 2348 N N . TYR A 1 294 ? 2.288 -12.790 -9.527 1.00 94.88 294 TYR A N 1
ATOM 2349 C CA . TYR A 1 294 ? 1.540 -12.409 -10.720 1.00 94.88 294 TYR A CA 1
ATOM 2350 C C . TYR A 1 294 ? 1.856 -10.970 -11.104 1.00 94.88 294 TYR A C 1
ATOM 2352 O O . TYR A 1 294 ? 2.080 -10.124 -10.244 1.00 94.88 294 TYR A O 1
ATOM 2360 N N . PHE A 1 295 ? 1.864 -10.675 -12.400 1.00 94.19 295 PHE A N 1
ATOM 2361 C CA . PHE A 1 295 ? 2.011 -9.300 -12.860 1.00 94.19 295 PHE A CA 1
ATOM 2362 C C . PHE A 1 295 ? 0.646 -8.604 -12.877 1.00 94.19 295 PHE A C 1
ATOM 2364 O O . PHE A 1 295 ? -0.265 -9.069 -13.563 1.00 94.19 295 PHE A O 1
ATOM 2371 N N . ALA A 1 296 ? 0.511 -7.489 -12.161 1.00 91.00 296 ALA A N 1
ATOM 2372 C CA . ALA A 1 296 ? -0.625 -6.584 -12.278 1.00 91.00 296 ALA A CA 1
ATOM 2373 C C . ALA A 1 296 ? -0.496 -5.799 -13.593 1.00 91.00 296 ALA A C 1
ATOM 2375 O O . ALA A 1 296 ? 0.159 -4.758 -13.667 1.00 91.00 296 ALA A O 1
ATOM 2376 N N . LEU A 1 297 ? -1.064 -6.366 -14.658 1.00 81.06 297 LEU A N 1
ATOM 2377 C CA . LEU A 1 297 ? -0.992 -5.804 -16.001 1.00 81.06 297 LEU A CA 1
ATOM 2378 C C . LEU A 1 297 ? -1.771 -4.481 -16.081 1.00 81.06 297 LEU A C 1
ATOM 2380 O O . LEU A 1 297 ? -2.932 -4.442 -15.670 1.00 81.06 297 LEU A O 1
ATOM 2384 N N . PRO A 1 298 ? -1.196 -3.425 -16.684 1.00 70.19 298 PRO A N 1
ATOM 2385 C CA . PRO A 1 298 ? -1.970 -2.261 -17.087 1.00 70.19 298 PRO A CA 1
ATOM 2386 C C . PRO A 1 298 ? -3.006 -2.700 -18.128 1.00 70.19 298 PRO A C 1
ATOM 2388 O O . PRO A 1 298 ? -2.637 -3.182 -19.204 1.00 70.19 298 PRO A O 1
ATOM 2391 N N . ILE A 1 299 ? -4.293 -2.573 -17.805 1.00 62.78 299 ILE A N 1
ATOM 2392 C CA . ILE A 1 299 ? -5.371 -2.784 -18.775 1.00 62.78 299 ILE A CA 1
ATOM 2393 C C . ILE A 1 299 ? -5.589 -1.516 -19.602 1.00 62.78 299 ILE A C 1
ATOM 2395 O O . ILE A 1 299 ? -5.229 -0.414 -19.188 1.00 62.78 299 ILE A O 1
ATOM 2399 N N . LYS A 1 300 ? -6.090 -1.719 -20.817 1.00 46.91 300 LYS A N 1
ATOM 2400 C CA . LYS A 1 300 ? -6.248 -0.697 -21.848 1.00 46.91 300 LYS A CA 1
ATOM 2401 C C . LYS A 1 300 ? -7.583 0.020 -21.729 1.00 46.91 300 LYS A C 1
ATOM 2403 O O . LYS A 1 300 ? -8.563 -0.677 -21.391 1.00 46.91 300 LYS A O 1
#

Radius of gyration: 19.88 Å; chains: 1; bounding box: 46×49×54 Å

Sequence (300 aa):
MGAWDWPIHLNRCHATVKDIKIIDSSIVVQAAVNEYIDVATVNSFDIPDYVFKEFSLPYTKRHFDIYKMAYLDFMSNQSHVWSSAGLTNGMPNAIKPDITQLESQMWYYYCATQFIDMGCESINFADIGQIIQADTALSYCASLFLRIRNYANGNGKIRFLLITGHHVKGLKRGNNLLFDFASSPIRPFEYGSANFNGGGAKIDFTGCMPWSIYGRTIGGITPSGWGCAHLLGSVFLDNYGNSGNPNTWGVPMKGCNLYHFDEITWFALQDKSYRERWLKYAFYKIRCMDNNLYFALPIK

Foldseek 3Di:
DDDDPVVVVLVVLLVVLVVVCVVPVPDAAEAEDEQKDFPVPQQVDWQDPVLCVLVVHDDDGGTQDQVLQFDPCVLVDVLQAPVVADDDPSHGRMGGGALVRPSNLSVVLVVLLSNLQSAHQEYEHEPCCSHHVVVPQCPSVLVSLVSSQVSSVPPPRYPHHFYEYQDLAAADHDQEGSGQAYEAAQQWAADDDWDQLFHDTDHDCDARSVRHNQVRYDWGQYPVGDTDRGGAYEYEQDQPAFPPDSVQARPHPRHSAGSRGGRVSSLVSDDPVSNVVVLVNSQVVSCVRPVRYGYPDDDD

pLDDT: mean 91.46, std 8.92, range [42.97, 98.75]